Protein AF-A0AAE0RZR3-F1 (afdb_monomer)

Mean predicted aligned error: 17.57 Å

InterPro domains:
  IPR003509 UPF0102 protein YraN-like [PF02021] (249-299)
  IPR005495 Permease LptG/LptF-related [PF03739] (2-244)
  IPR005495 Permease LptG/LptF-related [PTHR33529] (3-245)
  IPR011856 tRNA endonuclease-like domain superfamily [G3DSA:3.40.1350.10] (233-320)

Solvent-accessible surface area (backbone atoms only — not comparable to full-atom values): 19143 Å² total; per-residue (Å²): 110,77,69,54,55,35,52,52,49,38,53,53,42,32,49,55,44,36,51,35,48,75,72,46,48,54,55,51,46,45,73,72,69,49,53,70,70,67,67,44,46,65,43,42,52,51,12,50,55,52,18,56,51,43,39,51,38,59,32,53,49,47,10,54,52,48,46,53,52,49,55,48,48,63,67,74,70,49,73,100,77,63,68,87,61,62,50,61,66,47,72,44,75,42,96,77,50,30,41,34,40,30,46,32,32,37,66,95,75,57,36,34,34,48,33,34,40,34,34,48,56,99,90,41,72,39,35,37,38,40,23,47,36,37,37,72,41,82,89,75,71,29,34,35,38,31,52,29,41,37,36,41,40,63,85,92,46,75,48,79,47,77,44,68,69,46,80,73,46,82,62,91,70,55,77,68,57,59,73,53,57,76,53,50,84,71,39,36,33,59,64,57,42,50,54,52,49,60,57,47,62,75,74,44,93,68,94,53,62,72,62,50,50,54,52,53,47,64,64,50,47,25,52,46,26,38,56,38,33,63,49,26,54,67,61,32,66,56,77,81,78,85,61,85,86,81,87,83,86,88,78,91,80,94,68,86,82,65,71,56,75,70,69,67,54,50,69,76,56,54,52,48,54,54,49,53,53,52,51,52,35,69,78,38,71,92,48,68,85,61,85,87,77,43,66,47,78,37,78,46,81,53,96,94,44,80,48,73,50,77,38,75,58,67,62,75,89,68,92,73,82,80,70,89,70,90,77,132

Organism: NCBI:txid2493646

Structure (mmCIF, N/CA/C/O backbone):
data_AF-A0AAE0RZR3-F1
#
_entry.id   AF-A0AAE0RZR3-F1
#
loop_
_atom_site.group_PDB
_atom_site.id
_atom_site.type_symbol
_atom_site.label_atom_id
_atom_site.label_alt_id
_atom_site.label_comp_id
_atom_site.label_asym_id
_atom_site.label_entity_id
_atom_site.label_seq_id
_atom_site.pdbx_PDB_ins_code
_atom_site.Cartn_x
_atom_site.Cartn_y
_atom_site.Cartn_z
_atom_site.occupancy
_atom_site.B_iso_or_equiv
_atom_site.auth_seq_id
_atom_site.auth_comp_id
_atom_site.auth_asym_id
_atom_site.auth_atom_id
_atom_site.pdbx_PDB_model_num
ATOM 1 N N . MET A 1 1 ? 5.010 4.211 2.693 1.00 59.28 1 MET A N 1
ATOM 2 C CA . MET A 1 1 ? 3.662 4.812 2.860 1.00 59.28 1 MET A CA 1
ATOM 3 C C . MET A 1 1 ? 2.555 3.761 2.872 1.00 59.28 1 MET A C 1
ATOM 5 O O . MET A 1 1 ? 1.805 3.744 3.839 1.00 59.28 1 MET A O 1
ATOM 9 N N . ALA A 1 2 ? 2.487 2.857 1.882 1.00 61.34 2 ALA A N 1
ATOM 10 C CA . ALA A 1 2 ? 1.401 1.873 1.746 1.00 61.34 2 ALA A CA 1
ATOM 11 C C . ALA A 1 2 ? 1.138 0.996 2.993 1.00 61.34 2 ALA A C 1
ATOM 13 O O . ALA A 1 2 ? -0.014 0.688 3.275 1.00 61.34 2 ALA A O 1
ATOM 14 N N . LEU A 1 3 ? 2.172 0.657 3.775 1.00 72.81 3 LEU A N 1
ATOM 15 C CA . LEU A 1 3 ? 2.036 -0.129 5.014 1.00 72.81 3 LEU A CA 1
ATOM 16 C C . LEU A 1 3 ? 1.711 0.713 6.261 1.00 72.81 3 LEU A C 1
ATOM 18 O O . LEU A 1 3 ? 1.076 0.227 7.191 1.00 72.81 3 LEU A O 1
ATOM 22 N N . LEU A 1 4 ? 2.114 1.986 6.287 1.00 85.62 4 LEU A N 1
ATOM 23 C CA . LEU A 1 4 ? 1.988 2.841 7.474 1.00 85.62 4 LEU A CA 1
ATOM 24 C C . LEU A 1 4 ? 0.538 3.269 7.721 1.00 85.62 4 LEU A C 1
ATOM 26 O O . LEU A 1 4 ? 0.108 3.334 8.869 1.00 85.62 4 LEU A O 1
ATOM 30 N N . LEU A 1 5 ? -0.220 3.535 6.651 1.00 87.88 5 LEU A N 1
ATOM 31 C CA . LEU A 1 5 ? -1.611 3.986 6.750 1.00 87.88 5 LEU A CA 1
ATOM 32 C C . LEU A 1 5 ? -2.533 2.928 7.387 1.00 87.88 5 LEU A C 1
ATOM 34 O O . LEU A 1 5 ? -3.173 3.256 8.387 1.00 87.88 5 LEU A O 1
ATOM 38 N N . PRO A 1 6 ? -2.574 1.665 6.910 1.00 90.25 6 PRO A N 1
ATOM 39 C CA . PRO A 1 6 ? -3.369 0.622 7.556 1.00 90.25 6 PRO A CA 1
ATOM 40 C C . PRO A 1 6 ? -2.960 0.377 9.014 1.00 90.25 6 PRO A C 1
ATOM 42 O O . PRO A 1 6 ? -3.826 0.235 9.874 1.00 90.25 6 PRO A O 1
ATOM 45 N N . MET A 1 7 ? -1.656 0.370 9.323 1.00 91.75 7 MET A N 1
ATOM 46 C CA . MET A 1 7 ? -1.178 0.145 10.694 1.00 91.75 7 MET A CA 1
ATOM 47 C C . MET A 1 7 ? -1.544 1.293 11.639 1.00 91.75 7 MET A C 1
ATOM 49 O O . MET A 1 7 ? -2.037 1.051 12.740 1.00 91.75 7 MET A O 1
ATOM 53 N N . GLY A 1 8 ? -1.358 2.544 11.209 1.00 91.75 8 GLY A N 1
ATOM 54 C CA . GLY A 1 8 ? -1.763 3.715 11.986 1.00 91.75 8 GLY A CA 1
ATOM 55 C C . GLY A 1 8 ? -3.274 3.752 12.215 1.00 91.75 8 GLY A C 1
ATOM 56 O O . GLY A 1 8 ? -3.727 4.033 13.324 1.00 91.75 8 GLY A O 1
ATOM 57 N N . MET A 1 9 ? -4.055 3.387 11.196 1.00 91.69 9 MET A N 1
ATOM 58 C CA . MET A 1 9 ? -5.510 3.306 11.292 1.00 91.69 9 MET A CA 1
ATOM 59 C C . MET A 1 9 ? -5.966 2.211 12.267 1.00 91.69 9 MET A C 1
ATOM 61 O O . MET A 1 9 ? -6.877 2.443 13.062 1.00 91.69 9 MET A O 1
ATOM 65 N N . LEU A 1 10 ? -5.304 1.050 12.255 1.00 92.94 10 LEU A N 1
ATOM 66 C CA . LEU A 1 10 ? -5.552 -0.026 13.211 1.00 92.94 10 LEU A CA 1
ATOM 67 C C . LEU A 1 10 ? -5.290 0.446 14.646 1.00 92.94 10 LEU A C 1
ATOM 69 O O . LEU A 1 10 ? -6.167 0.330 15.495 1.00 92.94 10 LEU A O 1
ATOM 73 N N . LEU A 1 11 ? -4.113 1.017 14.914 1.00 93.06 11 LEU A N 1
ATOM 74 C CA . LEU A 1 11 ? -3.735 1.475 16.254 1.00 93.06 11 LEU A CA 1
ATOM 75 C C . LEU A 1 11 ? -4.650 2.593 16.763 1.00 93.06 11 LEU A C 1
ATOM 77 O O . LEU A 1 11 ? -5.145 2.515 17.888 1.00 93.06 11 LEU A O 1
ATOM 81 N N . GLY A 1 12 ? -4.918 3.603 15.933 1.00 93.44 12 GLY A N 1
ATOM 82 C CA . GLY A 1 12 ? -5.816 4.703 16.284 1.00 93.44 12 GLY A CA 1
ATOM 83 C C . GLY A 1 12 ? -7.246 4.224 16.531 1.00 93.44 12 GLY A C 1
ATOM 84 O O . GLY A 1 12 ? -7.877 4.617 17.510 1.00 93.44 12 GLY A O 1
ATOM 85 N N . GLY A 1 13 ? -7.738 3.314 15.690 1.00 92.62 13 GLY A N 1
ATOM 86 C CA . GLY A 1 13 ? -9.052 2.705 15.845 1.00 92.62 13 GLY A CA 1
ATOM 87 C C . GLY A 1 13 ? -9.176 1.871 17.124 1.00 92.62 13 GLY A C 1
ATOM 88 O O . GLY A 1 13 ? -10.132 2.048 17.884 1.00 92.62 13 GLY A O 1
ATOM 89 N N . LEU A 1 14 ? -8.194 1.003 17.394 1.00 91.94 14 LEU A N 1
ATOM 90 C CA . LEU A 1 14 ? -8.135 0.197 18.616 1.00 91.94 14 LEU A CA 1
ATOM 91 C C . LEU A 1 14 ? -8.075 1.079 19.865 1.00 91.94 14 LEU A C 1
ATOM 93 O O . LEU A 1 14 ? -8.764 0.795 20.842 1.00 91.94 14 LEU A O 1
ATOM 97 N N . TYR A 1 15 ? -7.293 2.160 19.833 1.00 92.38 15 TYR A N 1
ATOM 98 C CA . TYR A 1 15 ? -7.202 3.105 20.941 1.00 92.38 15 TYR A CA 1
ATOM 99 C C . TYR A 1 15 ? -8.533 3.817 21.199 1.00 92.38 15 TYR A C 1
ATOM 101 O O . TYR A 1 15 ? -9.005 3.833 22.336 1.00 92.38 15 TYR A O 1
ATOM 109 N N . SER A 1 16 ? -9.174 4.357 20.159 1.00 92.50 16 SER A N 1
ATOM 110 C CA . SER A 1 16 ? -10.452 5.064 20.293 1.00 92.50 16 SER A CA 1
ATOM 111 C C . SER A 1 16 ? -11.557 4.155 20.828 1.00 92.50 16 SER A C 1
ATOM 113 O O . SER A 1 16 ? -12.192 4.484 21.829 1.00 92.50 16 SER A O 1
ATOM 115 N N . VAL A 1 17 ? -11.760 2.980 20.222 1.00 91.50 17 VAL A N 1
ATOM 116 C CA . VAL A 1 17 ? -12.784 2.030 20.692 1.00 91.50 17 VAL A CA 1
ATOM 117 C C . VAL A 1 17 ? -12.411 1.454 22.060 1.00 91.50 17 VAL A C 1
ATOM 119 O O . VAL A 1 17 ? -13.277 1.305 22.920 1.00 91.50 17 VAL A O 1
ATOM 122 N N . GLY A 1 18 ? -11.127 1.190 22.308 1.00 89.62 18 GLY A N 1
ATOM 123 C CA . GLY A 1 18 ? -10.630 0.728 23.603 1.00 89.62 18 GLY A CA 1
ATOM 124 C C . GLY A 1 18 ? -10.880 1.734 24.727 1.00 89.62 18 GLY A C 1
ATOM 125 O O . GLY A 1 18 ? -11.279 1.340 25.823 1.00 89.62 18 GLY A O 1
ATOM 126 N N . LYS A 1 19 ? -10.729 3.036 24.456 1.00 90.75 19 LYS A N 1
ATOM 127 C CA . LYS A 1 19 ? -11.043 4.111 25.406 1.00 90.75 19 LYS A CA 1
ATOM 128 C C . LYS A 1 19 ? -12.540 4.155 25.731 1.00 90.75 19 LYS A C 1
ATOM 130 O O . LYS A 1 19 ? -12.889 4.127 26.911 1.00 90.75 19 LYS A O 1
ATOM 135 N N . LEU A 1 20 ? -13.402 4.108 24.710 1.00 90.50 20 LEU A N 1
ATOM 136 C CA . LEU A 1 20 ? -14.864 4.030 24.876 1.00 90.50 20 LEU A CA 1
ATOM 137 C C . LEU A 1 20 ? -15.285 2.796 25.687 1.00 90.50 20 LEU A C 1
ATOM 139 O O . LEU A 1 20 ? -16.206 2.850 26.502 1.00 90.50 20 LEU A O 1
ATOM 143 N N . ASN A 1 21 ? -14.601 1.669 25.482 1.00 88.38 21 ASN A N 1
ATOM 144 C CA . ASN A 1 21 ? -14.863 0.436 26.214 1.00 88.38 21 ASN A CA 1
ATOM 145 C C . ASN A 1 21 ? -14.424 0.545 27.688 1.00 88.38 21 ASN A C 1
ATOM 147 O O . ASN A 1 21 ? -15.177 0.163 28.579 1.00 88.38 21 ASN A O 1
ATOM 151 N N . LYS A 1 22 ? -13.248 1.133 27.962 1.00 85.81 22 LYS A N 1
ATOM 152 C CA . LYS A 1 22 ? -12.722 1.346 29.325 1.00 85.81 22 LYS A CA 1
ATOM 153 C C . LYS A 1 22 ? -13.590 2.296 30.158 1.00 85.81 22 LYS A C 1
ATOM 155 O O . LYS A 1 22 ? -13.678 2.132 31.369 1.00 85.81 22 LYS A O 1
ATOM 160 N N . GLN A 1 23 ? -14.224 3.276 29.517 1.00 89.56 23 GLN A N 1
ATOM 161 C CA . GLN A 1 23 ? -15.125 4.236 30.165 1.00 89.56 23 GLN A CA 1
ATOM 162 C C . GLN A 1 23 ? -16.579 3.734 30.256 1.00 89.56 23 GLN A C 1
ATOM 164 O O . GLN A 1 23 ? -17.455 4.480 30.677 1.00 89.56 23 GLN A O 1
ATOM 169 N N . ASN A 1 24 ? -16.853 2.475 29.882 1.00 87.75 24 ASN A N 1
ATOM 170 C CA . ASN A 1 24 ? -18.194 1.877 29.799 1.00 87.75 24 ASN A CA 1
ATOM 171 C C . ASN A 1 24 ? -19.177 2.598 28.846 1.00 87.75 24 ASN A C 1
ATOM 173 O O . ASN A 1 24 ? -20.357 2.249 28.801 1.00 87.75 24 ASN A O 1
ATOM 177 N N . GLU A 1 25 ? -18.708 3.533 28.016 1.00 90.25 25 GLU A N 1
ATOM 178 C CA . GLU A 1 25 ? -19.534 4.253 27.038 1.00 90.25 25 GLU A CA 1
ATOM 179 C C . GLU A 1 25 ? -20.062 3.309 25.954 1.00 90.25 25 GLU A C 1
ATOM 181 O O . GLU A 1 25 ? -21.218 3.399 25.545 1.00 90.25 25 GLU A O 1
ATOM 186 N N . LEU A 1 26 ? -19.251 2.328 25.542 1.00 87.69 26 LEU A N 1
ATOM 187 C CA . LEU A 1 26 ? -19.672 1.331 24.557 1.00 87.69 26 LEU A CA 1
ATOM 188 C C . LEU A 1 26 ? -20.837 0.460 25.065 1.00 87.69 26 LEU A C 1
ATOM 190 O O . LEU A 1 26 ? -21.693 0.055 24.278 1.00 87.69 26 LEU A O 1
ATOM 194 N N . ILE A 1 27 ? -20.886 0.176 26.372 1.00 85.62 27 ILE A N 1
ATOM 195 C CA . ILE A 1 27 ? -22.001 -0.553 26.995 1.00 85.62 27 ILE A CA 1
ATOM 196 C C . ILE A 1 27 ? -23.236 0.346 27.060 1.00 85.62 27 ILE A C 1
ATOM 198 O O . ILE A 1 27 ? -24.322 -0.111 26.713 1.00 85.62 27 ILE A O 1
ATOM 202 N N . ALA A 1 28 ? -23.073 1.618 27.436 1.00 89.62 28 ALA A N 1
ATOM 203 C CA . ALA A 1 28 ? -24.169 2.584 27.472 1.00 89.62 28 ALA A CA 1
ATOM 204 C C . ALA A 1 28 ? -24.823 2.773 26.089 1.00 89.62 28 ALA A C 1
ATOM 206 O O . ALA A 1 28 ? -26.047 2.761 25.978 1.00 89.62 28 ALA A O 1
ATOM 207 N N . ILE A 1 29 ? -24.018 2.853 25.022 1.00 90.25 29 ILE A N 1
ATOM 208 C CA . ILE A 1 29 ? -24.490 2.930 23.628 1.00 90.25 29 ILE A CA 1
ATOM 209 C C . ILE A 1 29 ? -25.272 1.669 23.229 1.00 90.25 29 ILE A C 1
ATOM 211 O O . ILE A 1 29 ? -26.296 1.757 22.559 1.00 90.25 29 ILE A O 1
ATOM 215 N N . LYS A 1 30 ? -24.822 0.478 23.639 1.00 87.06 30 LYS A N 1
ATOM 216 C CA . LYS A 1 30 ? -25.569 -0.763 23.370 1.00 87.06 30 LYS A CA 1
ATOM 217 C C . LYS A 1 30 ? -26.872 -0.825 24.172 1.00 87.06 30 LYS A C 1
ATOM 219 O O . LYS A 1 30 ? -27.891 -1.257 23.641 1.00 87.06 30 LYS A O 1
ATOM 224 N N . ALA A 1 31 ? -26.852 -0.370 25.425 1.00 88.75 31 ALA A N 1
ATOM 225 C CA . ALA A 1 31 ? -28.020 -0.339 26.303 1.00 88.75 31 ALA A CA 1
ATOM 226 C C . ALA A 1 31 ? -29.103 0.641 25.820 1.00 88.75 31 ALA A C 1
ATOM 228 O O . ALA A 1 31 ? -30.283 0.396 26.049 1.00 88.75 31 ALA A O 1
ATOM 229 N N . SER A 1 32 ? -28.731 1.701 25.092 1.00 91.31 32 SER A N 1
ATOM 230 C CA . SER A 1 32 ? -29.684 2.621 24.455 1.00 91.31 32 SER A CA 1
ATOM 231 C C . SER A 1 32 ? -30.340 2.065 23.181 1.00 91.31 32 SER A C 1
ATOM 233 O O . SER A 1 32 ? -31.101 2.769 22.521 1.00 91.31 32 SER A O 1
ATOM 235 N N . GLY A 1 33 ? -30.071 0.803 22.826 1.00 90.75 33 GLY A N 1
ATOM 236 C CA . GLY A 1 33 ? -30.670 0.127 21.673 1.00 90.75 33 GLY A CA 1
ATOM 237 C C . GLY A 1 33 ? -29.948 0.380 20.347 1.00 90.75 33 GLY A C 1
ATOM 238 O O . GLY A 1 33 ? -30.442 -0.023 19.293 1.00 90.75 33 GLY A O 1
ATOM 239 N N . ILE A 1 34 ? -28.773 1.022 20.357 1.00 91.12 34 ILE A N 1
ATOM 240 C CA . ILE A 1 34 ? -27.975 1.214 19.141 1.00 91.12 34 ILE A CA 1
ATOM 241 C C . ILE A 1 34 ? -27.257 -0.094 18.801 1.00 91.12 34 ILE A C 1
ATOM 243 O O . ILE A 1 34 ? -26.444 -0.612 19.569 1.00 91.12 34 ILE A O 1
ATOM 247 N N . SER A 1 35 ? -27.539 -0.623 17.610 1.00 88.38 35 SER A N 1
ATOM 248 C CA . SER A 1 35 ? -26.874 -1.824 17.113 1.00 88.38 35 SER A CA 1
ATOM 249 C C . SER A 1 35 ? -25.378 -1.587 16.882 1.00 88.38 35 SER A C 1
ATOM 251 O O . SER A 1 35 ? -24.945 -0.504 16.476 1.00 88.38 35 SER A O 1
ATOM 253 N N . LEU A 1 36 ? -24.572 -2.637 17.074 1.00 84.44 36 LEU A N 1
ATOM 254 C CA . LEU A 1 36 ? -23.129 -2.579 16.820 1.00 84.44 36 LEU A CA 1
ATOM 255 C C . LEU A 1 36 ? -22.824 -2.198 15.360 1.00 84.44 36 LEU A C 1
ATOM 257 O O . LEU A 1 36 ? -21.880 -1.459 15.102 1.00 84.44 36 LEU A O 1
ATOM 261 N N . TYR A 1 37 ? -23.667 -2.625 14.416 1.00 88.44 37 TYR A N 1
ATOM 262 C CA . TYR A 1 37 ? -23.541 -2.284 12.997 1.00 88.44 37 TYR A CA 1
ATOM 263 C C . TYR A 1 37 ? -23.645 -0.777 12.735 1.00 88.44 37 TYR A C 1
ATOM 265 O O . TYR A 1 37 ? -22.870 -0.235 11.950 1.00 88.44 37 TYR A O 1
ATOM 273 N N . ARG A 1 38 ? -24.551 -0.071 13.426 1.00 90.31 38 ARG A N 1
ATOM 274 C CA . ARG A 1 38 ? -24.661 1.391 13.309 1.00 90.31 38 ARG A CA 1
ATOM 275 C C . ARG A 1 38 ? -23.435 2.093 13.898 1.00 90.31 38 ARG A C 1
ATOM 277 O O . ARG A 1 38 ? -22.981 3.084 13.337 1.00 90.31 38 ARG A O 1
ATOM 284 N N . PHE A 1 39 ? -22.866 1.555 14.976 1.00 89.94 39 PHE A N 1
ATOM 285 C CA . PHE A 1 39 ? -21.619 2.060 15.560 1.00 89.94 39 PHE A CA 1
ATOM 286 C C . PHE A 1 39 ? -20.396 1.844 14.647 1.00 89.94 39 PHE A C 1
ATOM 288 O O . PHE A 1 39 ? -19.478 2.657 14.653 1.00 89.94 39 PHE A O 1
ATOM 295 N N . MET A 1 40 ? -20.389 0.793 13.819 1.00 90.62 40 MET A N 1
ATOM 296 C CA . MET A 1 40 ? -19.319 0.538 12.842 1.00 90.62 40 MET A CA 1
ATOM 297 C C . MET A 1 40 ? -19.319 1.511 11.656 1.00 90.62 40 MET A C 1
ATOM 299 O O . MET A 1 40 ? -18.271 1.739 11.055 1.00 90.62 40 MET A O 1
ATOM 303 N N . PHE A 1 41 ? -20.467 2.101 11.322 1.00 92.94 41 PHE A N 1
ATOM 304 C CA . PHE A 1 41 ? -20.617 2.984 10.164 1.00 92.94 41 PHE A CA 1
ATOM 305 C C . PHE A 1 41 ? -19.611 4.156 10.101 1.00 92.94 41 PHE A C 1
ATOM 307 O O . PHE A 1 41 ? -18.968 4.303 9.060 1.00 92.94 41 PHE A O 1
ATOM 314 N N . PRO A 1 42 ? -19.392 4.966 11.161 1.00 92.06 42 PRO A N 1
ATOM 315 C CA . PRO A 1 42 ? -18.396 6.041 11.119 1.00 92.06 42 PRO A CA 1
ATOM 316 C C . PRO A 1 42 ? -16.968 5.531 10.875 1.00 92.06 42 PRO A C 1
ATOM 318 O O . PRO A 1 42 ? -16.207 6.177 10.160 1.00 92.06 42 PRO A O 1
ATOM 321 N N . PHE A 1 43 ? -16.607 4.355 11.400 1.00 92.25 43 PHE A N 1
ATOM 322 C CA . PHE A 1 43 ? -15.294 3.747 11.153 1.00 92.25 43 PHE A CA 1
ATOM 323 C C . PHE A 1 43 ? -15.138 3.306 9.696 1.00 92.25 43 PHE A C 1
ATOM 325 O O . PHE A 1 43 ? -14.084 3.525 9.100 1.00 92.25 43 PHE A O 1
ATOM 332 N N . LEU A 1 44 ? -16.197 2.741 9.110 1.00 93.81 44 LEU A N 1
ATOM 333 C CA . LEU A 1 44 ? -16.224 2.351 7.701 1.00 93.81 44 LEU A CA 1
ATOM 334 C C . LEU A 1 44 ? -16.081 3.577 6.790 1.00 93.81 44 LEU A C 1
ATOM 336 O O . LEU A 1 44 ? -15.299 3.546 5.843 1.00 93.81 44 LEU A O 1
ATOM 340 N N . LEU A 1 45 ? -16.765 4.680 7.111 1.00 94.94 45 LEU A N 1
ATOM 341 C CA . LEU A 1 45 ? -16.662 5.942 6.372 1.00 94.94 45 LEU A CA 1
ATOM 342 C C . LEU A 1 45 ? -15.215 6.464 6.373 1.00 94.94 45 LEU A C 1
ATOM 344 O O . LEU A 1 45 ? -14.665 6.759 5.311 1.00 94.94 45 LEU A O 1
ATOM 348 N N . VAL A 1 46 ? -14.560 6.483 7.539 1.00 94.00 46 VAL A N 1
ATOM 349 C CA . VAL A 1 46 ? -13.131 6.825 7.641 1.00 94.00 46 VAL A CA 1
ATOM 350 C C . VAL A 1 46 ? -12.278 5.864 6.806 1.00 94.00 46 VAL A C 1
ATOM 352 O O . VAL A 1 46 ? -11.398 6.316 6.080 1.00 94.00 46 VAL A O 1
ATOM 355 N N . GLY A 1 47 ? -12.570 4.560 6.823 1.00 94.19 47 GLY A N 1
ATOM 356 C CA . GLY A 1 47 ? -11.871 3.560 6.008 1.00 94.19 47 GLY A CA 1
ATOM 357 C C . GLY A 1 47 ? -11.974 3.801 4.509 1.00 94.19 47 GLY A C 1
ATOM 358 O O . GLY A 1 47 ? -10.969 3.687 3.805 1.00 94.19 47 GLY A O 1
ATOM 359 N N . VAL A 1 48 ? -13.146 4.196 4.013 1.00 95.19 48 VAL A N 1
ATOM 360 C CA . VAL A 1 48 ? -13.346 4.554 2.601 1.00 95.19 48 VAL A CA 1
ATOM 361 C C . VAL A 1 48 ? -12.539 5.800 2.239 1.00 95.19 48 VAL A C 1
ATOM 363 O O . VAL A 1 48 ? -11.801 5.776 1.252 1.00 95.19 48 VAL A O 1
ATOM 366 N N . ILE A 1 49 ? -12.602 6.856 3.059 1.00 94.88 49 ILE A N 1
ATOM 367 C CA . ILE A 1 49 ? -11.831 8.091 2.835 1.00 94.88 49 ILE A CA 1
ATOM 368 C C . ILE A 1 49 ? -10.327 7.790 2.823 1.00 94.88 49 ILE A C 1
ATOM 370 O O . ILE A 1 49 ? -9.616 8.189 1.900 1.00 94.88 49 ILE A O 1
ATOM 374 N N . SER A 1 50 ? -9.836 7.044 3.814 1.00 93.25 50 SER A N 1
ATOM 375 C CA . SER A 1 50 ? -8.428 6.656 3.902 1.00 93.25 50 SER A CA 1
ATOM 376 C C . SER A 1 50 ? -7.991 5.770 2.735 1.00 93.25 50 SER A C 1
ATOM 378 O O . SER A 1 50 ? -6.863 5.907 2.266 1.00 93.25 50 SER A O 1
ATOM 380 N N . THR A 1 51 ? -8.867 4.898 2.231 1.00 94.19 51 THR A N 1
ATOM 381 C CA . THR A 1 51 ? -8.599 4.061 1.049 1.00 94.19 51 THR A CA 1
ATOM 382 C C . THR A 1 51 ? -8.442 4.916 -0.206 1.00 94.19 51 THR A C 1
ATOM 384 O O . THR A 1 51 ? -7.443 4.774 -0.909 1.00 94.19 51 THR A O 1
ATOM 387 N N . MET A 1 52 ? -9.368 5.848 -0.461 1.00 93.56 52 MET A N 1
ATOM 388 C CA . MET A 1 52 ? -9.275 6.769 -1.603 1.00 93.56 52 MET A CA 1
ATOM 389 C C . MET A 1 52 ? -8.007 7.625 -1.536 1.00 93.56 52 MET A C 1
ATOM 391 O O . MET A 1 52 ? -7.292 7.772 -2.528 1.00 93.56 52 MET A O 1
ATOM 395 N N . PHE A 1 53 ? -7.685 8.139 -0.347 1.00 92.12 53 PHE A N 1
ATOM 396 C CA . PHE A 1 53 ? -6.472 8.916 -0.126 1.00 92.12 53 PHE A CA 1
ATOM 397 C C . PHE A 1 53 ? -5.198 8.090 -0.368 1.00 92.12 53 PHE A C 1
ATOM 399 O O . PHE A 1 53 ? -4.291 8.537 -1.071 1.00 92.12 53 PHE A O 1
ATOM 406 N N . ASN A 1 54 ? -5.140 6.858 0.150 1.00 91.56 54 ASN A N 1
ATOM 407 C CA . ASN A 1 54 ? -4.001 5.961 -0.053 1.00 91.56 54 ASN A CA 1
ATOM 408 C C . ASN A 1 54 ? -3.838 5.560 -1.528 1.00 91.56 54 ASN A C 1
ATOM 410 O O . ASN A 1 54 ? -2.717 5.500 -2.035 1.00 91.56 54 ASN A O 1
ATOM 414 N N . PHE A 1 55 ? -4.948 5.328 -2.231 1.00 91.44 55 PHE A N 1
ATOM 415 C CA . PHE A 1 55 ? -4.947 5.024 -3.660 1.00 91.44 55 PHE A CA 1
ATOM 416 C C . PHE A 1 55 ? -4.354 6.180 -4.475 1.00 91.44 55 PHE A C 1
ATOM 418 O O . PHE A 1 55 ? -3.463 5.964 -5.295 1.00 91.44 55 PHE A O 1
ATOM 425 N N . TYR A 1 56 ? -4.766 7.419 -4.189 1.00 90.69 56 TYR A N 1
ATOM 426 C CA . TYR A 1 56 ? -4.207 8.609 -4.832 1.00 90.69 56 TYR A CA 1
ATOM 427 C C . TYR A 1 56 ? -2.701 8.767 -4.566 1.00 90.69 56 TYR A C 1
ATOM 429 O O . TYR A 1 56 ? -1.918 8.995 -5.494 1.00 90.69 56 TYR A O 1
ATOM 437 N N . LEU A 1 57 ? -2.273 8.599 -3.310 1.00 89.62 57 LEU A N 1
ATOM 438 C CA . LEU A 1 57 ? -0.858 8.678 -2.953 1.00 89.62 57 LEU A CA 1
ATOM 439 C C . LEU A 1 57 ? -0.033 7.610 -3.672 1.00 89.62 57 LEU A C 1
ATOM 441 O O . LEU A 1 57 ? 0.992 7.934 -4.265 1.00 89.62 57 LEU A O 1
ATOM 445 N N . THR A 1 58 ? -0.488 6.359 -3.648 1.00 88.06 58 THR A N 1
ATOM 446 C CA . THR A 1 58 ? 0.220 5.221 -4.249 1.00 88.06 58 THR A CA 1
ATOM 447 C C . THR A 1 58 ? 0.274 5.326 -5.774 1.00 88.06 58 THR A C 1
ATOM 449 O O . THR A 1 58 ? 1.295 4.998 -6.371 1.00 88.06 58 THR A O 1
ATOM 452 N N . GLY A 1 59 ? -0.796 5.815 -6.407 1.00 87.44 59 GLY A N 1
ATOM 4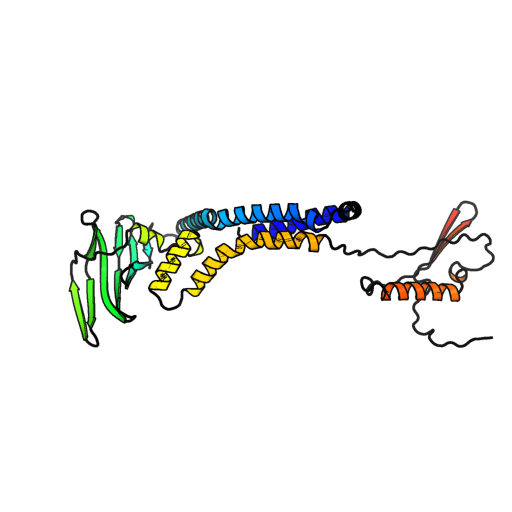53 C CA . GLY A 1 59 ? -0.890 5.917 -7.863 1.00 87.44 59 GLY A CA 1
ATOM 454 C C . GLY A 1 59 ? -0.068 7.052 -8.478 1.00 87.44 59 GLY A C 1
ATOM 455 O O . GLY A 1 59 ? 0.501 6.855 -9.551 1.00 87.44 59 GLY A O 1
ATOM 456 N N . TRP A 1 60 ? 0.008 8.214 -7.815 1.00 86.94 60 TRP A N 1
ATOM 457 C CA . TRP A 1 60 ? 0.625 9.422 -8.390 1.00 86.94 60 TRP A CA 1
ATOM 458 C C . TRP A 1 60 ? 1.754 10.029 -7.559 1.00 86.94 60 TRP A C 1
ATOM 460 O O . TRP A 1 60 ? 2.785 10.395 -8.120 1.00 86.94 60 TRP A O 1
ATOM 470 N N . ARG A 1 61 ? 1.598 10.157 -6.236 1.00 89.25 61 ARG A N 1
ATOM 471 C CA . ARG A 1 61 ? 2.577 10.887 -5.405 1.00 89.25 61 ARG A CA 1
ATOM 472 C C . ARG A 1 61 ? 3.810 10.058 -5.059 1.00 89.25 61 ARG A C 1
ATOM 474 O O . ARG A 1 61 ? 4.923 10.557 -5.170 1.00 89.25 61 ARG A O 1
ATOM 481 N N . VAL A 1 62 ? 3.626 8.799 -4.673 1.00 87.56 62 VAL A N 1
ATOM 482 C CA . VAL A 1 62 ? 4.725 7.889 -4.319 1.00 87.56 62 VAL A CA 1
ATOM 483 C C . VAL A 1 62 ? 5.688 7.672 -5.495 1.00 87.56 62 VAL A C 1
ATOM 485 O O . VAL A 1 62 ? 6.888 7.819 -5.268 1.00 87.56 62 VAL A O 1
ATOM 488 N N . PRO A 1 63 ? 5.223 7.419 -6.737 1.00 85.25 63 PRO A N 1
ATOM 489 C CA . PRO A 1 63 ? 6.112 7.286 -7.892 1.00 85.25 63 PRO A CA 1
ATOM 490 C C . PRO A 1 63 ? 6.959 8.539 -8.143 1.00 85.25 63 PRO A C 1
ATOM 492 O O . PRO A 1 63 ? 8.154 8.437 -8.407 1.00 85.25 63 PRO A O 1
ATOM 495 N N . GLN A 1 64 ? 6.369 9.732 -7.987 1.00 85.12 64 GLN A N 1
ATOM 496 C CA . GLN A 1 64 ? 7.097 10.999 -8.115 1.00 85.12 64 GLN A CA 1
ATOM 497 C C . GLN A 1 64 ? 8.202 11.130 -7.064 1.00 85.12 64 GLN A C 1
ATOM 499 O O . GLN A 1 64 ? 9.329 11.477 -7.407 1.00 85.12 64 GLN A O 1
ATOM 504 N N . SER A 1 65 ? 7.905 10.829 -5.798 1.00 86.50 65 SER A N 1
ATOM 505 C CA . SER A 1 65 ? 8.907 10.874 -4.728 1.00 86.50 65 SER A CA 1
ATOM 506 C C . SER A 1 65 ? 10.015 9.841 -4.928 1.00 86.50 65 SER A C 1
ATOM 508 O O . SER A 1 65 ? 11.182 10.175 -4.756 1.00 86.50 65 SER A O 1
ATOM 510 N N . LYS A 1 66 ? 9.669 8.617 -5.345 1.00 83.06 66 LYS A N 1
ATOM 511 C CA . LYS A 1 66 ? 10.640 7.549 -5.620 1.00 83.06 66 LYS A CA 1
ATOM 512 C C . LYS A 1 66 ? 11.575 7.892 -6.774 1.00 83.06 66 LYS A C 1
ATOM 514 O O . LYS A 1 66 ? 12.765 7.607 -6.708 1.00 83.06 66 LYS A O 1
ATOM 519 N N . HIS A 1 67 ? 11.055 8.560 -7.798 1.00 79.56 67 HIS A N 1
ATOM 520 C CA . HIS A 1 67 ? 11.875 9.040 -8.901 1.00 79.56 67 HIS A CA 1
ATOM 521 C C . HIS A 1 67 ? 12.898 10.095 -8.445 1.00 79.56 67 HIS A C 1
ATOM 523 O O . HIS A 1 67 ? 14.062 10.026 -8.827 1.00 79.56 67 HIS A O 1
ATOM 529 N N . GLN A 1 68 ? 12.492 11.032 -7.582 1.00 80.81 68 GLN A N 1
ATOM 530 C CA . GLN A 1 68 ? 13.400 12.040 -7.019 1.00 80.81 68 GLN A CA 1
ATOM 531 C C . GLN A 1 68 ? 14.453 11.423 -6.088 1.00 80.81 68 GLN A C 1
ATOM 533 O O . GLN A 1 68 ? 15.617 11.802 -6.150 1.00 80.81 68 GLN A O 1
ATOM 538 N N . GLU A 1 69 ? 14.060 10.449 -5.262 1.00 79.44 69 GLU A N 1
ATOM 539 C CA . GLU A 1 69 ? 14.968 9.691 -4.389 1.00 79.44 69 GLU A CA 1
ATOM 540 C C . GLU A 1 69 ? 16.071 9.003 -5.198 1.00 79.44 69 GLU A C 1
ATOM 542 O O . GLU A 1 69 ? 17.243 9.132 -4.864 1.00 79.44 69 GLU A O 1
ATOM 547 N N . LYS A 1 70 ? 15.711 8.361 -6.314 1.00 75.25 70 LYS A N 1
ATOM 548 C CA . LYS A 1 70 ? 16.678 7.710 -7.200 1.00 75.25 70 LYS A CA 1
ATOM 549 C C . LYS A 1 70 ? 17.618 8.701 -7.880 1.00 75.25 70 LYS A C 1
ATOM 551 O O . LYS A 1 70 ? 18.813 8.447 -7.934 1.00 75.25 70 LYS A O 1
ATOM 556 N N . ILE A 1 71 ? 17.104 9.832 -8.375 1.00 75.44 71 ILE A N 1
ATOM 557 C CA . ILE A 1 71 ? 17.954 10.890 -8.949 1.00 75.44 71 ILE A CA 1
ATOM 558 C C . ILE A 1 71 ? 18.952 11.391 -7.901 1.00 75.44 71 ILE A C 1
ATOM 560 O O . ILE A 1 71 ? 20.123 11.591 -8.210 1.00 75.44 71 ILE A O 1
ATOM 564 N N . PHE A 1 72 ? 18.500 11.574 -6.661 1.00 79.38 72 PHE A N 1
ATOM 565 C CA . PHE A 1 72 ? 19.356 11.997 -5.562 1.00 79.38 72 PHE A CA 1
ATOM 566 C C . PHE A 1 72 ? 20.412 10.929 -5.226 1.00 79.38 72 PHE A C 1
ATOM 568 O O . PHE A 1 72 ? 21.596 11.234 -5.154 1.00 79.38 72 PHE A O 1
ATOM 575 N N . GLU A 1 73 ? 20.035 9.661 -5.092 1.00 73.81 73 GLU A N 1
ATOM 576 C CA . GLU A 1 73 ? 20.991 8.569 -4.859 1.00 73.81 73 GLU A CA 1
ATOM 577 C C . GLU A 1 73 ? 22.042 8.480 -5.981 1.00 73.81 73 GLU A C 1
ATOM 579 O O . GLU A 1 73 ? 23.245 8.429 -5.716 1.00 73.81 73 GLU A O 1
ATOM 584 N N . GLU A 1 74 ? 21.605 8.575 -7.241 1.00 69.56 74 GLU A N 1
ATOM 585 C CA . GLU A 1 74 ? 22.491 8.604 -8.408 1.00 69.56 74 GLU A CA 1
ATOM 586 C C . GLU A 1 74 ? 23.473 9.794 -8.369 1.00 69.56 74 GLU A C 1
ATOM 588 O O . GLU A 1 74 ? 24.609 9.661 -8.820 1.00 69.56 74 GLU A O 1
ATOM 593 N N . GLN A 1 75 ? 23.077 10.942 -7.810 1.00 71.25 75 GLN A N 1
ATOM 594 C CA . GLN A 1 75 ? 23.930 12.132 -7.696 1.00 71.25 75 GLN A CA 1
ATOM 595 C C . GLN A 1 75 ? 24.945 12.059 -6.547 1.00 71.25 75 GLN A C 1
ATOM 597 O O . GLN A 1 75 ? 26.053 12.575 -6.687 1.00 71.25 75 GLN A O 1
ATOM 602 N N . PHE A 1 76 ? 24.582 11.460 -5.410 1.00 71.00 76 PHE A N 1
ATOM 603 C CA . PHE A 1 76 ? 25.363 11.570 -4.170 1.00 71.00 76 PHE A CA 1
ATOM 604 C C . PHE A 1 76 ? 26.175 10.315 -3.816 1.00 71.00 76 PHE A C 1
ATOM 606 O O . PHE A 1 76 ? 27.154 10.420 -3.078 1.00 71.00 76 PHE A O 1
ATOM 613 N N . THR A 1 77 ? 25.829 9.137 -4.344 1.00 67.69 77 THR A N 1
ATOM 614 C CA . THR A 1 77 ? 26.541 7.877 -4.048 1.00 67.69 77 THR A CA 1
ATOM 615 C C . THR A 1 77 ? 27.603 7.528 -5.109 1.00 67.69 77 THR A C 1
ATOM 617 O O . THR A 1 77 ? 28.505 6.730 -4.854 1.00 67.69 77 THR A O 1
ATOM 620 N N . GLY A 1 78 ? 27.562 8.163 -6.288 1.00 57.12 78 GLY A N 1
ATOM 621 C CA . GLY A 1 78 ? 28.519 7.979 -7.389 1.00 57.12 78 GLY A CA 1
ATOM 622 C C . GLY A 1 78 ? 29.814 8.791 -7.241 1.00 57.12 78 GLY A C 1
ATOM 623 O O . GLY A 1 78 ? 30.037 9.750 -7.975 1.00 57.12 78 GLY A O 1
ATOM 624 N N . GLY A 1 79 ? 30.691 8.433 -6.300 1.00 43.44 79 GLY A N 1
ATOM 625 C CA . GLY A 1 79 ? 31.987 9.104 -6.110 1.00 43.44 79 GLY A CA 1
ATOM 626 C C . GLY A 1 79 ? 32.929 9.042 -7.332 1.00 43.44 79 GLY A C 1
ATOM 627 O O . GLY A 1 79 ? 33.074 7.998 -7.959 1.00 43.44 79 GLY A O 1
ATOM 628 N N . ALA A 1 80 ? 33.585 10.173 -7.636 1.00 41.78 80 ALA A N 1
ATOM 629 C CA . ALA A 1 80 ? 34.833 10.384 -8.407 1.00 41.78 80 ALA A CA 1
ATOM 630 C C . ALA A 1 80 ? 35.056 9.709 -9.788 1.00 41.78 80 ALA A C 1
ATOM 632 O O . ALA A 1 80 ? 36.116 9.898 -10.380 1.00 41.78 80 ALA A O 1
ATOM 633 N N . GLY A 1 81 ? 34.087 8.983 -10.347 1.00 46.25 81 GLY A N 1
ATOM 634 C CA . GLY A 1 81 ? 34.157 8.401 -11.699 1.00 46.25 81 GLY A CA 1
ATOM 635 C C . GLY A 1 81 ? 32.829 8.430 -12.459 1.00 46.25 81 GLY A C 1
ATOM 636 O O . GLY A 1 81 ? 32.694 7.796 -13.504 1.00 46.25 81 GLY A O 1
ATOM 637 N N . TYR A 1 82 ? 31.835 9.139 -11.925 1.00 44.53 82 TYR A N 1
ATOM 638 C CA . TYR A 1 82 ? 30.481 9.178 -12.455 1.00 44.53 82 TYR A CA 1
ATOM 639 C C . TYR A 1 82 ? 30.338 10.352 -13.427 1.00 44.53 82 TYR A C 1
ATOM 641 O O . TYR A 1 82 ? 30.368 11.515 -13.030 1.00 44.53 82 TYR A O 1
ATOM 649 N N . THR A 1 83 ? 30.225 10.049 -14.721 1.00 45.53 83 THR A N 1
ATOM 650 C CA . THR A 1 83 ? 29.838 11.053 -15.715 1.00 45.53 83 THR A CA 1
ATOM 651 C C . THR A 1 83 ? 28.356 11.368 -15.529 1.00 45.53 83 THR A C 1
ATOM 653 O O . THR A 1 83 ? 27.548 10.438 -15.407 1.00 45.53 83 THR A O 1
ATOM 656 N N . PRO A 1 84 ? 27.978 12.656 -15.491 1.00 44.50 84 PRO A N 1
ATOM 657 C CA . PRO A 1 84 ? 26.586 13.041 -15.377 1.00 44.50 84 PRO A CA 1
ATOM 658 C C . PRO A 1 84 ? 25.840 12.411 -16.555 1.00 44.50 84 PRO A C 1
ATOM 660 O O . PRO A 1 84 ? 26.225 12.558 -17.711 1.00 44.50 84 PRO A O 1
ATOM 663 N N . MET A 1 85 ? 24.771 11.674 -16.265 1.00 49.91 85 MET A N 1
ATOM 664 C CA . MET A 1 85 ? 23.798 11.283 -17.285 1.00 49.91 85 MET A CA 1
ATOM 665 C C . MET A 1 85 ? 24.249 10.252 -18.332 1.00 49.91 85 MET A C 1
ATOM 667 O O . MET A 1 85 ? 23.690 10.204 -19.424 1.00 49.91 85 MET A O 1
ATOM 671 N N . SER A 1 86 ? 25.190 9.366 -17.998 1.00 47.94 86 SER A N 1
ATOM 672 C CA . SER A 1 86 ? 25.478 8.189 -18.826 1.00 47.94 86 SER A CA 1
ATOM 673 C C . SER A 1 86 ? 24.558 7.025 -18.441 1.00 47.94 86 SER A C 1
ATOM 675 O O . SER A 1 86 ? 24.854 6.220 -17.554 1.00 47.94 86 SER A O 1
ATOM 677 N N . ARG A 1 87 ? 23.367 6.956 -19.049 1.00 55.94 87 ARG A N 1
ATOM 678 C CA . ARG A 1 87 ? 22.396 5.892 -18.739 1.00 55.94 87 ARG A CA 1
ATOM 679 C C . ARG A 1 87 ? 22.835 4.609 -19.432 1.00 55.94 87 ARG A C 1
ATOM 681 O O . ARG A 1 87 ? 22.769 4.528 -20.655 1.00 55.94 87 ARG A O 1
ATOM 688 N N . SER A 1 88 ? 23.275 3.616 -18.660 1.00 54.19 88 SER A N 1
ATOM 689 C CA . SER A 1 88 ? 23.724 2.340 -19.215 1.00 54.19 88 SER A CA 1
ATOM 690 C C . SER A 1 88 ? 22.629 1.267 -19.266 1.00 54.19 88 SER A C 1
ATOM 692 O O . SER A 1 88 ? 21.750 1.233 -18.404 1.00 54.19 88 SER A O 1
ATOM 694 N N . ASN A 1 89 ? 22.707 0.399 -20.280 1.00 54.34 89 ASN A N 1
ATOM 695 C CA . ASN A 1 89 ? 21.883 -0.794 -20.511 1.00 54.34 89 ASN A CA 1
ATOM 696 C C . ASN A 1 89 ? 20.366 -0.550 -20.431 1.00 54.34 89 ASN A C 1
ATOM 698 O O . ASN A 1 89 ? 19.731 -0.897 -19.433 1.00 54.34 89 ASN A O 1
ATOM 702 N N . PHE A 1 90 ? 19.761 -0.006 -21.486 1.00 63.66 90 PHE A N 1
ATOM 703 C CA . PHE A 1 90 ? 18.304 0.073 -21.591 1.00 63.66 90 PHE A CA 1
ATOM 704 C C . PHE A 1 90 ? 17.762 -0.769 -22.743 1.00 63.66 90 PHE A C 1
ATOM 706 O O . PHE A 1 90 ? 18.378 -0.904 -23.799 1.00 63.66 90 PHE A O 1
ATOM 713 N N . ASN A 1 91 ? 16.586 -1.338 -22.489 1.00 59.34 91 ASN A N 1
ATOM 714 C CA . ASN A 1 91 ? 15.857 -2.199 -23.403 1.00 59.34 91 ASN A CA 1
ATOM 715 C C . ASN A 1 91 ? 14.576 -1.490 -23.808 1.00 59.34 91 ASN A C 1
ATOM 717 O O . ASN A 1 91 ? 13.718 -1.212 -22.970 1.00 59.34 91 ASN A O 1
ATOM 721 N N . LEU A 1 92 ? 14.461 -1.211 -25.093 1.00 62.62 92 LEU A N 1
ATOM 722 C CA . LEU A 1 92 ? 13.284 -0.641 -25.702 1.00 62.62 92 LEU A CA 1
ATOM 723 C C . LEU A 1 92 ? 12.632 -1.626 -26.637 1.00 62.62 92 LEU A C 1
ATOM 725 O O . LEU A 1 92 ? 13.255 -2.495 -27.239 1.00 62.62 92 LEU A O 1
ATOM 729 N N . TYR A 1 93 ? 11.335 -1.449 -26.732 1.00 60.81 93 TYR A N 1
ATOM 730 C CA . TYR A 1 93 ? 10.440 -2.381 -27.355 1.00 60.81 93 TYR A CA 1
ATOM 731 C C . TYR A 1 93 ? 9.574 -1.579 -28.315 1.00 60.81 93 TYR A C 1
ATOM 733 O O . TYR A 1 93 ? 8.832 -0.699 -27.881 1.00 60.81 93 TYR A O 1
ATOM 741 N N . ASP A 1 94 ? 9.709 -1.837 -29.613 1.00 59.78 94 ASP A N 1
ATOM 742 C CA . ASP A 1 94 ? 8.861 -1.211 -30.624 1.00 59.78 94 ASP A CA 1
ATOM 743 C C . ASP A 1 94 ? 7.609 -2.069 -30.868 1.00 59.78 94 ASP A C 1
ATOM 745 O O . ASP A 1 94 ? 7.629 -3.299 -30.797 1.00 59.78 94 ASP A O 1
ATOM 749 N N . SER A 1 95 ? 6.527 -1.389 -31.233 1.00 55.97 95 SER A N 1
ATOM 750 C CA . SER A 1 95 ? 5.229 -1.911 -31.669 1.00 55.97 95 SER A CA 1
ATOM 751 C C . SER A 1 95 ? 5.288 -2.933 -32.818 1.00 55.97 95 SER A C 1
ATOM 753 O O . SER A 1 95 ? 4.324 -3.661 -33.041 1.00 55.97 95 SER A O 1
ATOM 755 N N . THR A 1 96 ? 6.414 -3.012 -33.532 1.00 57.25 96 THR A N 1
ATOM 756 C CA . THR A 1 96 ? 6.628 -3.845 -34.728 1.00 57.25 96 THR A CA 1
ATOM 757 C C . THR A 1 96 ? 7.506 -5.075 -34.467 1.00 57.25 96 THR A C 1
ATOM 759 O O . THR A 1 96 ? 8.243 -5.511 -35.347 1.00 57.25 96 THR A O 1
ATOM 762 N N . ASN A 1 97 ? 7.438 -5.650 -33.260 1.00 66.00 97 ASN A N 1
ATOM 763 C CA . ASN A 1 97 ? 8.201 -6.847 -32.878 1.00 66.00 97 ASN A CA 1
ATOM 764 C C . ASN A 1 97 ? 9.729 -6.648 -32.963 1.00 66.00 97 ASN A C 1
ATOM 766 O O . ASN A 1 97 ? 10.480 -7.562 -33.314 1.00 66.00 97 ASN A O 1
ATOM 770 N N . ARG A 1 98 ? 10.188 -5.424 -32.666 1.00 71.38 98 ARG A N 1
ATOM 771 C CA . ARG A 1 98 ? 11.609 -5.064 -32.632 1.00 71.38 98 ARG A CA 1
ATOM 772 C C . ARG A 1 98 ? 12.059 -4.790 -31.204 1.00 71.38 98 ARG A C 1
ATOM 774 O O . ARG A 1 98 ? 11.413 -4.048 -30.467 1.00 71.38 98 ARG A O 1
ATOM 781 N N . PHE A 1 99 ? 13.191 -5.362 -30.841 1.00 72.88 99 PHE A N 1
ATOM 782 C CA . PHE A 1 99 ? 13.876 -5.193 -29.574 1.00 72.88 99 PHE A CA 1
ATOM 783 C C . PHE A 1 99 ? 15.116 -4.333 -29.782 1.00 72.88 99 PHE A C 1
ATOM 785 O O . PHE A 1 99 ? 15.976 -4.668 -30.587 1.00 72.88 99 PHE A O 1
ATOM 792 N N . LEU A 1 100 ? 15.220 -3.228 -29.061 1.00 77.50 100 LEU A N 1
ATOM 793 C CA . LEU A 1 100 ? 16.368 -2.337 -29.075 1.00 77.50 100 LEU A CA 1
ATOM 794 C C . LEU A 1 100 ? 17.078 -2.438 -27.726 1.00 77.50 100 LEU A C 1
ATOM 796 O O . LEU A 1 100 ? 16.565 -1.984 -26.711 1.00 77.50 100 LEU A O 1
ATOM 800 N N . PHE A 1 101 ? 18.282 -2.981 -27.726 1.00 74.00 101 PHE A N 1
ATOM 801 C CA . PHE A 1 101 ? 19.208 -2.899 -26.609 1.00 74.00 101 PHE A CA 1
ATOM 802 C C . PHE A 1 101 ? 20.156 -1.727 -26.839 1.00 74.00 101 PHE A C 1
ATOM 804 O O . PHE A 1 101 ? 20.712 -1.593 -27.925 1.00 74.00 101 PHE A O 1
ATOM 811 N N . VAL A 1 102 ? 20.400 -0.906 -25.827 1.00 75.94 102 VAL A N 1
ATOM 812 C CA . VAL A 1 102 ? 21.409 0.152 -25.897 1.00 75.94 102 VAL A CA 1
ATOM 813 C C . VAL A 1 102 ? 22.250 0.141 -24.639 1.00 75.94 102 VAL A C 1
ATOM 815 O O . VAL A 1 102 ? 21.733 0.198 -23.523 1.00 75.94 102 VAL A O 1
ATOM 818 N N . LYS A 1 103 ? 23.568 0.094 -24.815 1.00 71.38 103 LYS A N 1
ATOM 819 C CA . LYS A 1 103 ? 24.499 0.015 -23.692 1.00 71.38 103 LYS A CA 1
ATOM 820 C C . LYS A 1 103 ? 24.695 1.345 -22.986 1.00 71.38 103 LYS A C 1
ATOM 822 O O . LYS A 1 103 ? 24.950 1.320 -21.790 1.00 71.38 103 LYS A O 1
ATOM 827 N N . LEU A 1 104 ? 24.655 2.469 -23.696 1.00 72.25 104 LEU A N 1
ATOM 828 C CA . LEU A 1 104 ? 24.976 3.777 -23.132 1.00 72.25 104 LEU A CA 1
ATOM 829 C C . LEU A 1 104 ? 24.191 4.877 -23.846 1.00 72.25 104 LEU A C 1
ATOM 831 O O . LEU A 1 104 ? 24.135 4.902 -25.071 1.00 72.25 104 LEU A O 1
ATOM 835 N N . TYR A 1 105 ? 23.607 5.796 -23.089 1.00 74.62 105 TYR A N 1
ATOM 836 C CA . TYR A 1 105 ? 23.033 7.031 -23.610 1.00 74.62 105 TYR A CA 1
ATOM 837 C C . TYR A 1 105 ? 23.708 8.226 -22.957 1.00 74.62 105 TYR A C 1
ATOM 839 O O . TYR A 1 105 ? 23.765 8.291 -21.730 1.00 74.62 105 TYR A O 1
ATOM 847 N N . SER A 1 106 ? 24.185 9.153 -23.786 1.00 69.94 106 SER A N 1
ATOM 848 C CA . SER A 1 106 ? 24.711 10.452 -23.374 1.00 69.94 106 SER A CA 1
ATOM 849 C C . SER A 1 106 ? 23.663 11.526 -23.653 1.00 69.94 106 SER A C 1
ATOM 851 O O . SER A 1 106 ? 23.330 11.793 -24.810 1.00 69.94 106 SER A O 1
ATOM 853 N N . GLU A 1 107 ? 23.152 12.154 -22.593 1.00 66.25 107 GLU A N 1
ATOM 854 C CA . GLU A 1 107 ? 22.138 13.210 -22.708 1.00 66.25 107 GLU A CA 1
ATOM 855 C C . GLU A 1 107 ? 22.706 14.502 -23.318 1.00 66.25 107 GLU A C 1
ATOM 857 O O . GLU A 1 107 ? 22.054 15.112 -24.162 1.00 66.25 107 GLU A O 1
ATOM 862 N N . GLU A 1 108 ? 23.958 14.854 -22.999 1.00 67.50 108 GLU A N 1
ATOM 863 C CA . GLU A 1 108 ? 24.641 16.056 -23.514 1.00 67.50 108 GLU A CA 1
ATOM 864 C C . GLU A 1 108 ? 24.744 16.083 -25.044 1.00 67.50 108 GLU A C 1
ATOM 866 O O . GLU A 1 108 ? 24.605 17.129 -25.675 1.00 67.50 108 GLU A O 1
ATOM 871 N N . THR A 1 109 ? 24.978 14.921 -25.655 1.00 70.38 109 THR A N 1
ATOM 872 C CA . THR A 1 109 ? 25.155 14.796 -27.108 1.00 70.38 109 THR A CA 1
ATOM 873 C C . THR A 1 109 ? 23.938 14.190 -27.806 1.00 70.38 109 THR A C 1
ATOM 875 O O . THR A 1 109 ? 23.905 14.136 -29.038 1.00 70.38 109 THR A O 1
ATOM 878 N N . SER A 1 110 ? 22.935 13.743 -27.037 1.00 73.25 110 SER A N 1
ATOM 879 C CA . SER A 1 110 ? 21.786 12.965 -27.522 1.00 73.25 110 SER A CA 1
ATOM 880 C C . SER A 1 110 ? 22.216 11.780 -28.399 1.00 73.25 110 SER A C 1
ATOM 882 O O . SER A 1 110 ? 21.599 11.483 -29.427 1.00 73.25 110 SER A O 1
ATOM 884 N N . THR A 1 111 ? 23.319 11.126 -28.018 1.00 79.75 111 THR A N 1
ATOM 885 C CA . THR A 1 111 ? 23.870 9.973 -28.735 1.00 79.75 111 THR A CA 1
ATOM 886 C C . THR A 1 111 ? 23.711 8.698 -27.926 1.00 79.75 111 THR A C 1
ATOM 888 O O . THR A 1 111 ? 23.815 8.673 -26.698 1.00 79.75 111 THR A O 1
ATOM 891 N N . PHE A 1 112 ? 23.438 7.623 -28.652 1.00 80.44 112 PHE A N 1
ATOM 892 C CA . PHE A 1 112 ? 23.284 6.280 -28.132 1.00 80.44 112 PHE A CA 1
ATOM 893 C C . PHE A 1 112 ? 24.476 5.448 -28.581 1.00 80.44 112 PHE A C 1
ATOM 895 O O . PHE A 1 112 ? 24.719 5.345 -29.781 1.00 80.44 112 PHE A O 1
ATOM 902 N N . SER A 1 113 ? 25.203 4.849 -27.646 1.00 82.25 113 SER A N 1
ATOM 903 C CA . SER A 1 113 ? 26.379 4.032 -27.946 1.00 82.25 113 SER A CA 1
ATOM 904 C C . SER A 1 113 ? 26.106 2.550 -27.699 1.00 82.25 113 SER A C 1
ATOM 906 O O . SER A 1 113 ? 25.443 2.171 -26.728 1.00 82.25 113 SER A O 1
ATOM 908 N N . ASN A 1 114 ? 26.663 1.713 -28.574 1.00 83.44 114 ASN A N 1
ATOM 909 C CA . ASN A 1 114 ? 26.521 0.258 -28.612 1.00 83.44 114 ASN A CA 1
ATOM 910 C C . ASN A 1 114 ? 25.048 -0.165 -28.578 1.00 83.44 114 ASN A C 1
ATOM 912 O O . ASN A 1 114 ? 24.524 -0.640 -27.564 1.00 83.44 114 ASN A O 1
ATOM 916 N N . VAL A 1 115 ? 24.398 0.023 -29.717 1.00 82.94 115 VAL A N 1
ATOM 917 C CA . VAL A 1 115 ? 23.000 -0.309 -29.948 1.00 82.94 115 VAL A CA 1
ATOM 918 C C . VAL A 1 115 ? 22.886 -1.662 -30.642 1.00 82.94 115 VAL A C 1
ATO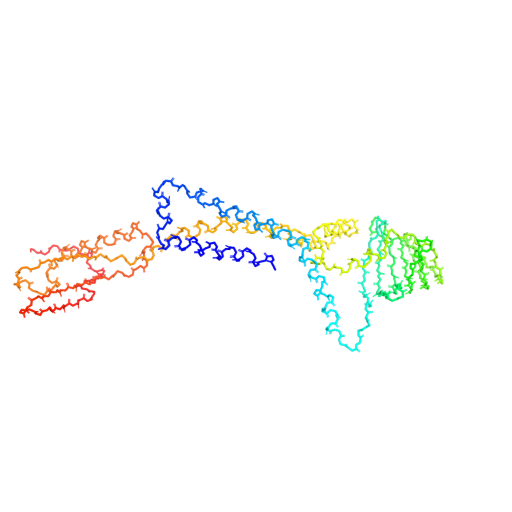M 920 O O . VAL A 1 115 ? 23.615 -1.933 -31.588 1.00 82.94 115 VAL A O 1
ATOM 923 N N . ALA A 1 116 ? 21.939 -2.493 -30.223 1.00 83.81 116 ALA A N 1
ATOM 924 C CA . ALA A 1 116 ? 21.543 -3.703 -30.926 1.00 83.81 116 ALA A CA 1
ATOM 925 C C . ALA A 1 116 ? 20.027 -3.701 -31.161 1.00 83.81 116 ALA A C 1
ATOM 927 O O . ALA A 1 116 ? 19.251 -3.759 -30.214 1.00 83.81 116 ALA A O 1
ATOM 928 N N . ILE A 1 117 ? 19.601 -3.655 -32.420 1.00 83.81 117 ILE A N 1
ATOM 929 C CA . ILE A 1 117 ? 18.205 -3.821 -32.842 1.00 83.81 117 ILE A CA 1
ATOM 930 C C . ILE A 1 117 ? 18.013 -5.280 -33.249 1.00 83.81 117 ILE A C 1
ATOM 932 O O . ILE A 1 117 ? 18.791 -5.789 -34.046 1.00 83.81 117 ILE A O 1
ATOM 936 N N . GLN A 1 118 ? 16.989 -5.959 -32.754 1.00 82.81 118 GLN A N 1
ATOM 937 C CA . GLN A 1 118 ? 16.611 -7.315 -33.145 1.00 82.81 118 GLN A CA 1
ATOM 938 C C . GLN A 1 118 ? 15.158 -7.295 -33.601 1.00 82.81 118 GLN A C 1
ATOM 940 O O . GLN A 1 118 ? 14.305 -6.785 -32.889 1.00 82.81 118 GLN A O 1
ATOM 945 N N . GLU A 1 119 ? 14.864 -7.822 -34.779 1.00 81.19 119 GLU A N 1
ATOM 946 C CA . GLU A 1 119 ? 13.506 -7.994 -35.284 1.00 81.19 119 GLU A CA 1
ATOM 947 C C . GLU A 1 119 ? 13.129 -9.468 -35.151 1.00 81.19 119 GLU A C 1
ATOM 949 O O . GLU A 1 119 ? 13.914 -10.356 -35.504 1.00 81.19 119 GLU A O 1
ATOM 954 N N . PHE A 1 120 ? 11.937 -9.715 -34.619 1.00 77.00 120 PHE A N 1
ATOM 955 C CA . PHE A 1 120 ? 11.408 -11.053 -34.418 1.00 77.00 120 PHE A CA 1
ATOM 956 C C . PHE A 1 120 ? 10.246 -11.314 -35.378 1.00 77.00 120 PHE A C 1
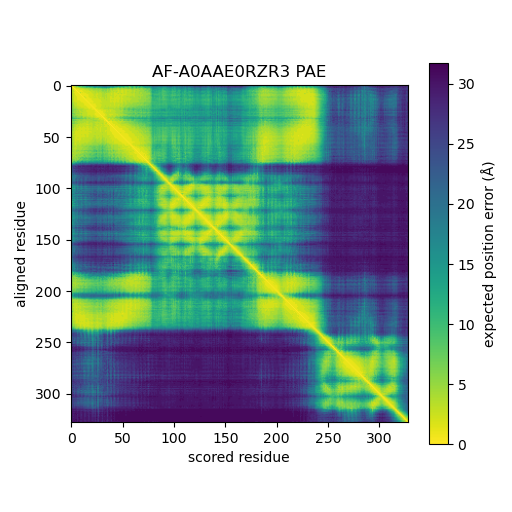ATOM 958 O O . PHE A 1 120 ? 9.437 -10.431 -35.661 1.00 77.00 120 PHE A O 1
ATOM 965 N N . GLU A 1 121 ? 10.101 -12.555 -35.824 1.00 77.25 121 GLU A N 1
ATOM 966 C CA . GLU A 1 121 ? 8.923 -13.045 -36.539 1.00 77.25 121 GLU A CA 1
ATOM 967 C C . GLU A 1 121 ? 8.569 -14.419 -35.966 1.00 77.25 121 GLU A C 1
ATOM 969 O O . GLU A 1 121 ? 9.414 -15.311 -35.894 1.00 77.25 121 GLU A O 1
ATOM 974 N N . THR A 1 122 ? 7.338 -14.597 -35.473 1.00 69.62 122 THR A N 1
ATOM 975 C CA . THR A 1 122 ? 6.874 -15.866 -34.861 1.00 69.62 122 THR A CA 1
ATOM 976 C C . THR A 1 122 ? 7.780 -16.422 -33.742 1.00 69.62 122 THR A C 1
ATOM 978 O O . THR A 1 122 ? 7.872 -17.629 -33.543 1.00 69.62 122 THR A O 1
ATOM 981 N N . GLY A 1 123 ? 8.459 -15.541 -32.996 1.00 67.75 123 GLY A N 1
ATOM 982 C CA . GLY A 1 123 ? 9.345 -15.912 -31.882 1.00 67.75 123 GLY A CA 1
ATOM 983 C C . GLY A 1 123 ? 10.791 -16.250 -32.272 1.00 67.75 123 GLY A C 1
ATOM 984 O O . GLY A 1 123 ? 11.596 -16.523 -31.386 1.00 67.75 123 GLY A O 1
ATOM 985 N N . GLN A 1 124 ? 11.152 -16.188 -33.559 1.00 74.69 124 GLN A N 1
ATOM 986 C CA . GLN A 1 124 ? 12.533 -16.335 -34.033 1.00 74.69 124 GLN A CA 1
ATOM 987 C C . GLN A 1 124 ? 13.107 -14.987 -34.485 1.00 74.69 124 GLN A C 1
ATOM 989 O O . GLN A 1 124 ? 12.374 -14.133 -34.982 1.00 74.69 124 GLN A O 1
ATOM 994 N N . ILE A 1 125 ? 14.417 -14.785 -34.309 1.00 76.50 125 ILE A N 1
ATOM 995 C CA . ILE A 1 125 ? 15.111 -13.570 -34.760 1.00 76.50 125 ILE A CA 1
ATOM 996 C C . ILE A 1 125 ? 15.303 -13.658 -36.275 1.00 76.50 125 ILE A C 1
ATOM 998 O O . ILE A 1 125 ? 16.041 -14.516 -36.750 1.00 76.50 125 ILE A O 1
ATOM 1002 N N . THR A 1 126 ? 14.682 -12.755 -37.030 1.00 83.56 126 THR A N 1
ATOM 1003 C CA . THR A 1 126 ? 14.842 -12.675 -38.493 1.00 83.56 126 THR A CA 1
ATOM 1004 C C . THR A 1 126 ? 15.933 -11.695 -38.896 1.00 83.56 126 THR A C 1
ATOM 1006 O O . THR A 1 126 ? 16.594 -11.862 -39.924 1.00 83.56 126 THR A O 1
ATOM 1009 N N . ARG A 1 127 ? 16.172 -10.669 -38.075 1.00 82.69 127 ARG A N 1
ATOM 1010 C CA . ARG A 1 127 ? 17.157 -9.625 -38.361 1.00 82.69 127 ARG A CA 1
ATOM 1011 C C . ARG A 1 127 ? 17.763 -9.076 -37.082 1.00 82.69 127 ARG A C 1
ATOM 1013 O O . ARG A 1 127 ? 17.062 -8.856 -36.103 1.00 82.69 127 ARG A O 1
ATOM 1020 N N . ARG A 1 128 ? 19.063 -8.800 -37.093 1.00 86.56 128 ARG A N 1
ATOM 1021 C CA . ARG A 1 128 ? 19.773 -8.122 -36.008 1.00 86.56 128 ARG A CA 1
ATOM 1022 C C . ARG A 1 128 ? 20.719 -7.067 -36.563 1.00 86.56 128 ARG A C 1
ATOM 1024 O O . ARG A 1 128 ? 21.486 -7.350 -37.469 1.00 86.56 128 ARG A O 1
ATOM 1031 N N . ILE A 1 129 ? 20.688 -5.862 -36.018 1.00 87.00 129 ILE A N 1
ATOM 1032 C CA . ILE A 1 129 ? 21.559 -4.746 -36.383 1.00 87.00 129 ILE A CA 1
ATOM 1033 C C . ILE A 1 129 ? 22.324 -4.349 -35.130 1.00 87.00 129 ILE A C 1
ATOM 1035 O O . ILE A 1 129 ? 21.719 -3.849 -34.191 1.00 87.00 129 ILE A O 1
ATOM 1039 N N . ASP A 1 130 ? 23.633 -4.555 -35.111 1.00 87.81 130 ASP A N 1
ATOM 1040 C CA . ASP A 1 130 ? 24.510 -4.059 -34.052 1.00 87.81 130 ASP A CA 1
ATOM 1041 C C . ASP A 1 130 ? 25.230 -2.807 -34.576 1.00 87.81 130 ASP A C 1
ATOM 1043 O O . ASP A 1 130 ? 25.827 -2.863 -35.645 1.00 87.81 130 ASP A O 1
ATOM 1047 N N . ALA A 1 131 ? 25.165 -1.680 -33.872 1.00 88.12 131 ALA A N 1
ATOM 1048 C CA . ALA A 1 131 ? 25.760 -0.407 -34.273 1.00 88.12 131 ALA A CA 1
ATOM 1049 C C . ALA A 1 131 ? 26.525 0.239 -33.116 1.00 88.12 131 ALA A C 1
ATOM 1051 O O . ALA A 1 131 ? 26.117 0.152 -31.956 1.00 88.12 131 ALA A O 1
ATOM 1052 N N . GLU A 1 132 ? 27.627 0.911 -33.433 1.00 86.50 132 GLU A N 1
ATOM 1053 C CA . GLU A 1 132 ? 28.457 1.586 -32.438 1.00 86.50 132 GLU A CA 1
ATOM 1054 C C . GLU A 1 132 ? 27.813 2.879 -31.940 1.00 86.50 132 GLU A C 1
ATOM 1056 O O . GLU A 1 132 ? 27.789 3.116 -30.736 1.00 86.50 132 GLU A O 1
ATOM 1061 N N . VAL A 1 133 ? 27.251 3.689 -32.843 1.00 85.19 133 VAL A N 1
ATOM 1062 C CA . VAL A 1 133 ? 26.598 4.957 -32.493 1.00 85.19 133 VAL A CA 1
ATOM 1063 C C . VAL A 1 133 ? 25.260 5.077 -33.209 1.00 85.19 133 VAL A C 1
ATOM 1065 O O . VAL A 1 133 ? 25.140 4.788 -34.396 1.00 85.19 133 VAL A O 1
ATOM 1068 N N . MET A 1 134 ? 24.249 5.553 -32.498 1.00 84.56 134 MET A N 1
ATOM 1069 C CA . MET A 1 134 ? 22.933 5.880 -33.026 1.00 84.56 134 MET A CA 1
ATOM 1070 C C . MET A 1 134 ? 22.555 7.294 -32.592 1.00 84.56 134 MET A C 1
ATOM 1072 O O . MET A 1 134 ? 22.710 7.674 -31.431 1.00 84.56 134 MET A O 1
ATOM 1076 N N . LYS A 1 135 ? 22.077 8.092 -33.545 1.00 85.44 135 LYS A N 1
ATOM 1077 C CA . LYS A 1 135 ? 21.677 9.484 -33.333 1.00 85.44 135 LYS A CA 1
ATOM 1078 C C . LYS A 1 135 ? 20.288 9.711 -33.914 1.00 85.44 135 LYS A C 1
ATOM 1080 O O . LYS A 1 135 ? 19.964 9.180 -34.976 1.00 85.44 135 LYS A O 1
ATOM 1085 N N . TYR A 1 136 ? 19.478 10.497 -33.213 1.00 79.56 136 TYR A N 1
ATOM 1086 C CA . TYR A 1 136 ? 18.186 10.927 -33.732 1.00 79.56 136 TYR A CA 1
ATOM 1087 C C . TYR A 1 136 ? 18.369 12.162 -34.614 1.00 79.56 136 TYR A C 1
ATOM 1089 O O . TYR A 1 136 ? 18.873 13.184 -34.143 1.00 79.56 136 TYR A O 1
ATOM 1097 N N . ASP A 1 137 ? 17.980 12.071 -35.885 1.00 77.75 137 ASP A N 1
ATOM 1098 C CA . ASP A 1 137 ? 17.897 13.237 -36.760 1.00 77.75 137 ASP A CA 1
ATOM 1099 C C . ASP A 1 137 ? 16.511 13.878 -36.611 1.00 77.75 137 ASP A C 1
ATOM 1101 O O . ASP A 1 137 ? 15.495 13.345 -37.071 1.00 77.75 137 ASP A O 1
ATOM 1105 N N . THR A 1 138 ? 16.473 15.035 -35.948 1.00 71.06 138 THR A N 1
ATOM 1106 C CA . THR A 1 138 ? 15.249 15.804 -35.701 1.00 71.06 138 THR A CA 1
ATOM 1107 C C . THR A 1 138 ? 14.654 16.399 -36.976 1.00 71.06 138 THR A C 1
ATOM 1109 O O . THR A 1 138 ? 13.450 16.641 -37.007 1.00 71.06 138 THR A O 1
ATOM 1112 N N . LEU A 1 139 ? 15.449 16.599 -38.035 1.00 71.31 139 LEU A N 1
ATOM 1113 C CA . LEU A 1 139 ? 14.984 17.192 -39.294 1.00 71.31 139 LEU A CA 1
ATOM 1114 C C . LEU A 1 139 ? 14.169 16.199 -40.129 1.00 71.31 139 LEU A C 1
ATOM 1116 O O . LEU A 1 139 ? 13.171 16.575 -40.739 1.00 71.31 139 LEU A O 1
ATOM 1120 N N . HIS A 1 140 ? 14.561 14.923 -40.123 1.00 66.75 140 HIS A N 1
ATOM 1121 C CA . HIS A 1 140 ? 13.927 13.874 -40.929 1.00 66.75 140 HIS A CA 1
ATOM 1122 C C . HIS A 1 140 ? 13.083 12.889 -40.108 1.00 66.75 140 HIS A C 1
ATOM 1124 O O . HIS A 1 140 ? 12.470 11.991 -40.689 1.00 66.75 140 HIS A O 1
ATOM 1130 N N . SER A 1 141 ? 13.030 13.056 -38.777 1.00 71.25 141 SER A N 1
ATOM 1131 C CA . SER A 1 141 ? 12.368 12.139 -37.831 1.00 71.25 141 SER A CA 1
ATOM 1132 C C . SER A 1 141 ? 12.803 10.682 -38.025 1.00 71.25 141 SER A C 1
ATOM 1134 O O . SER A 1 141 ? 11.981 9.767 -38.112 1.00 71.25 141 SER A O 1
ATOM 1136 N N . GLN A 1 142 ? 14.110 10.470 -38.180 1.00 77.94 142 GLN A N 1
ATOM 1137 C CA . GLN A 1 142 ? 14.693 9.162 -38.470 1.00 77.94 142 GLN A CA 1
ATOM 1138 C C . GLN A 1 142 ? 15.911 8.903 -37.596 1.00 77.94 142 GLN A C 1
ATOM 1140 O O . GLN A 1 142 ? 16.650 9.812 -37.215 1.00 77.94 142 GLN A O 1
ATOM 1145 N N . TRP A 1 143 ? 16.117 7.627 -37.287 1.00 79.31 143 TRP A N 1
ATOM 1146 C CA . TRP A 1 143 ? 17.293 7.176 -36.572 1.00 79.31 143 TRP A CA 1
ATOM 1147 C C . TRP A 1 143 ? 18.412 6.862 -37.553 1.00 79.31 143 TRP A C 1
ATOM 1149 O O . TRP A 1 143 ? 18.241 6.042 -38.462 1.00 79.31 143 TRP A O 1
ATOM 1159 N N . VAL A 1 144 ? 19.557 7.502 -37.332 1.00 86.25 144 VAL A N 1
ATOM 1160 C CA . VAL A 1 144 ? 20.779 7.284 -38.100 1.00 86.25 144 VAL A CA 1
ATOM 1161 C C . VAL A 1 144 ? 21.721 6.432 -37.269 1.00 86.25 144 VAL A C 1
ATOM 1163 O O . VAL A 1 144 ? 22.052 6.788 -36.136 1.00 86.25 144 VAL A O 1
ATOM 1166 N N . LEU A 1 145 ? 22.148 5.304 -37.835 1.00 86.44 145 LEU A N 1
ATOM 1167 C CA . LEU A 1 145 ? 23.130 4.417 -37.218 1.00 86.44 145 LEU A CA 1
ATOM 1168 C C . LEU A 1 145 ? 24.474 4.548 -37.931 1.00 86.44 145 LEU A C 1
ATOM 1170 O O . LEU A 1 145 ? 24.537 4.590 -39.163 1.00 86.44 145 LEU A O 1
ATOM 1174 N N . PHE A 1 146 ? 25.542 4.564 -37.146 1.00 86.88 146 PHE A N 1
ATOM 1175 C CA . PHE A 1 146 ? 26.923 4.653 -37.594 1.00 86.88 146 PHE A CA 1
ATOM 1176 C C . PHE A 1 146 ? 27.689 3.407 -37.166 1.00 86.88 146 PHE A C 1
ATOM 1178 O O . PHE A 1 146 ? 27.481 2.903 -36.060 1.00 86.88 146 PHE A O 1
ATOM 1185 N N . ASN A 1 147 ? 28.579 2.950 -38.050 1.00 86.00 147 ASN A N 1
ATOM 1186 C CA . ASN A 1 147 ? 29.484 1.820 -37.840 1.00 86.00 147 ASN A CA 1
ATOM 1187 C C . ASN A 1 147 ? 28.769 0.595 -37.260 1.00 86.00 147 ASN A C 1
ATOM 1189 O O . ASN A 1 147 ? 28.860 0.298 -36.067 1.00 86.00 147 ASN A O 1
ATOM 1193 N N . GLY A 1 148 ? 28.031 -0.114 -38.110 1.00 87.38 148 GLY A N 1
ATOM 1194 C CA . GLY A 1 148 ? 27.267 -1.272 -37.677 1.00 87.38 148 GLY A CA 1
ATOM 1195 C C . GLY A 1 148 ? 27.338 -2.465 -38.613 1.00 87.38 148 GLY A C 1
ATOM 1196 O O . GLY A 1 148 ? 27.815 -2.397 -39.746 1.00 87.38 148 GLY A O 1
ATOM 1197 N N . ILE A 1 149 ? 26.859 -3.590 -38.099 1.00 87.12 149 ILE A N 1
ATOM 1198 C CA . ILE A 1 149 ? 26.755 -4.865 -38.787 1.00 87.12 149 ILE A CA 1
ATOM 1199 C C . ILE A 1 149 ? 25.298 -5.293 -38.720 1.00 87.12 149 ILE A C 1
ATOM 1201 O O . ILE A 1 149 ? 24.709 -5.436 -37.651 1.00 87.12 149 ILE A O 1
ATOM 1205 N N . GLU A 1 150 ? 24.720 -5.513 -39.886 1.00 87.50 150 GLU A N 1
ATOM 1206 C CA . GLU A 1 150 ? 23.408 -6.100 -40.060 1.00 87.50 150 GLU A CA 1
ATOM 1207 C C . GLU A 1 150 ? 23.546 -7.593 -40.343 1.00 87.50 150 GLU A C 1
ATOM 1209 O O . GLU A 1 150 ? 24.338 -8.024 -41.178 1.00 87.50 150 GLU A O 1
ATOM 1214 N N . ARG A 1 151 ? 22.760 -8.385 -39.628 1.00 87.38 151 ARG A N 1
ATOM 1215 C CA . ARG A 1 151 ? 22.664 -9.832 -39.735 1.00 87.38 151 ARG A CA 1
ATOM 1216 C C . ARG A 1 151 ? 21.231 -10.156 -40.107 1.00 87.38 151 ARG A C 1
ATOM 1218 O O . ARG A 1 151 ? 20.321 -9.827 -39.351 1.00 87.38 151 ARG A O 1
ATOM 1225 N N . THR A 1 152 ? 21.032 -10.800 -41.244 1.00 85.44 152 THR A N 1
ATOM 1226 C CA . THR A 1 152 ? 19.710 -11.291 -41.651 1.00 85.44 152 THR A CA 1
ATOM 1227 C C . THR A 1 152 ? 19.742 -12.807 -41.628 1.00 85.44 152 THR A C 1
ATOM 1229 O O . THR A 1 152 ? 20.646 -13.413 -42.203 1.00 85.44 152 THR A O 1
ATOM 1232 N N . MET A 1 153 ? 18.774 -13.399 -40.937 1.00 81.06 153 MET A N 1
ATOM 1233 C CA . MET A 1 153 ? 18.619 -14.838 -40.773 1.00 81.06 153 MET A CA 1
ATOM 1234 C C . MET A 1 153 ? 17.390 -15.268 -41.576 1.00 81.06 153 MET A C 1
ATOM 1236 O O . MET A 1 153 ? 16.265 -14.886 -41.260 1.00 81.06 153 MET A O 1
ATOM 1240 N N . LYS A 1 154 ? 17.606 -16.021 -42.659 1.00 79.31 154 LYS A N 1
ATOM 1241 C CA . LYS A 1 154 ? 16.534 -16.640 -43.456 1.00 79.31 154 LYS A CA 1
ATOM 1242 C C . LYS A 1 154 ? 16.743 -18.152 -43.444 1.00 79.31 154 LYS A C 1
ATOM 1244 O O . LYS A 1 154 ? 17.531 -18.670 -44.235 1.00 79.31 154 LYS A O 1
ATOM 1249 N N . GLY A 1 155 ? 16.053 -18.847 -42.540 1.00 74.94 155 GLY A N 1
ATOM 1250 C CA . GLY A 1 155 ? 16.293 -20.271 -42.290 1.00 74.94 155 GLY A CA 1
ATOM 1251 C C . GLY A 1 155 ? 17.694 -20.492 -41.712 1.00 74.94 155 GLY A C 1
ATOM 1252 O O . GLY A 1 155 ? 18.060 -19.831 -40.748 1.00 74.94 155 GLY A O 1
ATOM 1253 N N . ASP A 1 156 ? 18.483 -21.367 -42.338 1.00 71.25 156 ASP A N 1
ATOM 1254 C CA . ASP A 1 156 ? 19.855 -21.705 -41.912 1.00 71.25 156 ASP A CA 1
ATOM 1255 C C . ASP A 1 156 ? 20.934 -20.729 -42.423 1.00 71.25 156 ASP A C 1
ATOM 1257 O O . ASP A 1 156 ? 22.094 -20.788 -42.016 1.00 71.25 156 ASP A O 1
ATOM 1261 N N . ASN A 1 157 ? 20.574 -19.810 -43.324 1.00 75.25 157 ASN A N 1
ATOM 1262 C CA . ASN A 1 157 ? 21.532 -18.885 -43.922 1.00 75.25 157 ASN A CA 1
ATOM 1263 C C . ASN A 1 157 ? 21.590 -17.565 -43.145 1.00 75.25 157 ASN A C 1
ATOM 1265 O O . ASN A 1 157 ? 20.595 -16.840 -43.039 1.00 75.25 157 ASN A O 1
ATOM 1269 N N . ILE A 1 158 ? 22.790 -17.231 -42.661 1.00 80.31 158 ILE A N 1
ATOM 1270 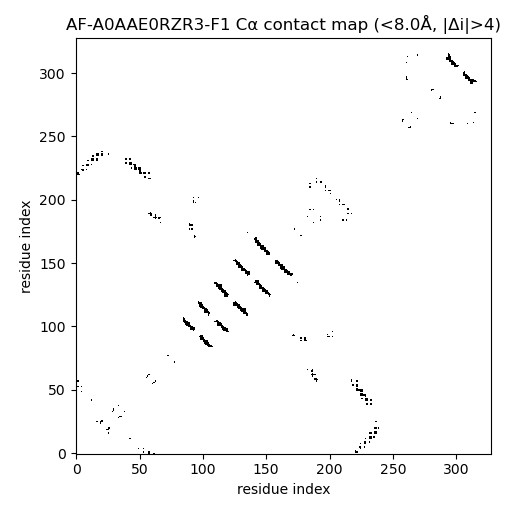C CA . ILE A 1 158 ? 23.099 -15.968 -41.983 1.00 80.31 158 ILE A CA 1
ATOM 1271 C C . ILE A 1 158 ? 23.916 -15.091 -42.932 1.00 80.31 158 ILE A C 1
ATOM 1273 O O . ILE A 1 158 ? 25.067 -15.395 -43.242 1.00 80.31 158 ILE A O 1
ATOM 1277 N N . THR A 1 159 ? 23.340 -13.977 -43.379 1.00 84.56 159 THR A N 1
ATOM 1278 C CA . THR A 1 159 ? 24.057 -12.980 -44.188 1.00 84.56 159 THR A CA 1
ATOM 1279 C C . THR A 1 159 ? 24.503 -11.813 -43.321 1.00 84.56 159 THR A C 1
ATOM 1281 O O . THR A 1 159 ? 23.676 -11.235 -42.611 1.00 84.56 159 THR A O 1
ATOM 1284 N N . PHE A 1 160 ? 25.780 -11.442 -43.417 1.00 84.25 160 PHE A N 1
ATOM 1285 C CA . PHE A 1 160 ? 26.365 -10.292 -42.727 1.00 84.25 160 PHE A CA 1
ATOM 1286 C C . PHE A 1 160 ? 26.568 -9.144 -43.714 1.00 84.25 160 PHE A C 1
ATOM 1288 O O . PHE A 1 160 ? 27.184 -9.330 -44.760 1.00 84.25 160 PHE A O 1
ATOM 1295 N N . ASN A 1 161 ? 26.079 -7.958 -43.369 1.00 84.44 161 ASN A N 1
ATOM 1296 C CA . ASN A 1 161 ? 26.262 -6.741 -44.145 1.00 84.44 161 ASN A CA 1
ATOM 1297 C C . ASN A 1 161 ? 26.779 -5.626 -43.230 1.00 84.44 161 ASN A C 1
ATOM 1299 O O . ASN A 1 161 ? 26.081 -5.204 -42.308 1.00 84.44 161 ASN A O 1
ATOM 1303 N N . SER A 1 162 ? 28.008 -5.165 -43.449 1.00 83.75 162 SER A N 1
ATOM 1304 C CA . SER A 1 162 ? 28.574 -4.040 -42.702 1.00 83.75 162 SER A CA 1
ATOM 1305 C C . SER A 1 162 ? 28.188 -2.713 -43.352 1.00 83.75 162 SER A C 1
ATOM 1307 O O . SER A 1 162 ? 28.122 -2.589 -44.573 1.00 83.75 162 SER A O 1
ATOM 1309 N N . PHE A 1 163 ? 27.930 -1.698 -42.532 1.00 84.19 163 PHE A N 1
ATOM 1310 C CA . PHE A 1 163 ? 27.624 -0.351 -42.999 1.00 84.19 163 PHE A CA 1
ATOM 1311 C C . PHE A 1 163 ? 28.372 0.695 -42.173 1.00 84.19 163 PHE A C 1
ATOM 1313 O O . PHE A 1 163 ? 28.492 0.590 -40.954 1.00 84.19 163 PHE A O 1
ATOM 1320 N N . VAL A 1 164 ? 28.847 1.740 -42.852 1.00 79.19 164 VAL A N 1
ATOM 1321 C CA . VAL A 1 164 ? 29.479 2.905 -42.209 1.00 79.19 164 VAL A CA 1
ATOM 1322 C C . VAL A 1 164 ? 28.412 3.881 -41.712 1.00 79.19 164 VAL A C 1
ATOM 1324 O O . VAL A 1 164 ? 28.507 4.416 -40.611 1.00 79.19 164 VAL A O 1
ATOM 1327 N N . LYS A 1 165 ? 27.355 4.078 -42.504 1.00 80.81 165 LYS A N 1
ATOM 1328 C CA . LYS A 1 165 ? 26.233 4.961 -42.191 1.00 80.81 165 LYS A CA 1
ATOM 1329 C C . LYS A 1 165 ? 24.948 4.377 -42.773 1.00 80.81 165 LYS A C 1
ATOM 1331 O O . LYS A 1 165 ? 24.933 3.973 -43.935 1.00 80.81 165 LYS A O 1
ATOM 1336 N N . LYS A 1 166 ? 23.886 4.318 -41.970 1.00 78.94 166 LYS A N 1
ATOM 1337 C CA . LYS A 1 166 ? 22.566 3.821 -42.377 1.00 78.94 166 LYS A CA 1
ATOM 1338 C C . LYS A 1 166 ? 21.488 4.806 -41.942 1.00 78.94 166 LYS A C 1
ATOM 1340 O O . LYS A 1 166 ? 21.209 4.940 -40.754 1.00 78.94 166 LYS A O 1
ATOM 1345 N N . ASP A 1 167 ? 20.892 5.472 -42.925 1.00 63.78 167 ASP A N 1
ATOM 1346 C CA . ASP A 1 167 ? 20.051 6.663 -42.740 1.00 63.78 167 ASP A CA 1
ATOM 1347 C C . ASP A 1 167 ? 18.552 6.378 -42.570 1.00 63.78 167 ASP A C 1
ATOM 1349 O O . ASP A 1 167 ? 17.738 7.278 -42.730 1.00 63.78 167 ASP A O 1
ATOM 1353 N N . SER A 1 168 ? 18.118 5.141 -42.313 1.00 59.41 168 SER A N 1
ATOM 1354 C CA . SER A 1 168 ? 16.686 4.828 -42.460 1.00 59.41 168 SER A CA 1
ATOM 1355 C C . SER A 1 168 ? 16.198 3.696 -41.573 1.00 59.41 168 SER A C 1
ATOM 1357 O O . SER A 1 168 ? 15.692 2.685 -42.065 1.00 59.41 168 SER A O 1
ATOM 1359 N N . VAL A 1 169 ? 16.291 3.859 -40.254 1.00 63.25 169 VAL A N 1
ATOM 1360 C CA . VAL A 1 169 ? 15.458 3.047 -39.361 1.00 63.25 169 VAL A CA 1
ATOM 1361 C C . VAL A 1 169 ? 14.347 3.931 -38.811 1.00 63.25 169 VAL A C 1
ATOM 1363 O O . VAL A 1 169 ? 14.522 4.681 -37.855 1.00 63.25 169 VAL A O 1
ATOM 1366 N N . LYS A 1 170 ? 13.178 3.862 -39.458 1.00 61.78 170 LYS A N 1
ATOM 1367 C CA . LYS A 1 170 ? 11.936 4.362 -38.866 1.00 61.78 170 LYS A CA 1
ATOM 1368 C C . LYS A 1 170 ? 11.594 3.435 -37.707 1.00 61.78 170 LYS A C 1
ATOM 1370 O O . LYS A 1 170 ? 11.144 2.309 -37.924 1.00 61.78 170 LYS A O 1
ATOM 1375 N N . LEU A 1 171 ? 11.898 3.894 -36.505 1.00 64.62 171 LEU A N 1
ATOM 1376 C CA . LEU A 1 171 ? 11.504 3.252 -35.262 1.00 64.62 171 LEU A CA 1
ATOM 1377 C C . LEU A 1 171 ? 10.344 4.059 -34.692 1.00 64.62 171 LEU A C 1
ATOM 1379 O O . LEU A 1 171 ? 10.374 5.287 -34.746 1.00 64.62 171 LEU A O 1
ATOM 1383 N N . GLY A 1 172 ? 9.319 3.377 -34.185 1.00 58.19 172 GLY A N 1
ATOM 1384 C CA . GLY A 1 172 ? 8.101 4.012 -33.674 1.00 58.19 172 GLY A CA 1
ATOM 1385 C C . GLY A 1 172 ? 8.271 4.743 -32.339 1.00 58.19 172 GLY A C 1
ATOM 1386 O O . GLY A 1 172 ? 7.287 5.252 -31.813 1.00 58.19 172 GLY A O 1
ATOM 1387 N N . PHE A 1 173 ? 9.484 4.778 -31.778 1.00 60.78 173 PHE A N 1
ATOM 1388 C CA . PHE A 1 173 ? 9.762 5.357 -30.467 1.00 60.78 173 PHE A CA 1
ATOM 1389 C C . PHE A 1 173 ? 10.414 6.742 -30.554 1.00 60.78 173 PHE A C 1
ATOM 1391 O O . PHE A 1 173 ? 11.303 6.994 -31.374 1.00 60.78 173 PHE A O 1
ATOM 1398 N N . SER A 1 174 ? 9.993 7.622 -29.648 1.00 58.31 174 SER A N 1
ATOM 1399 C CA . SER A 1 174 ? 10.593 8.932 -29.401 1.00 58.31 174 SER A CA 1
ATOM 1400 C C . SER A 1 174 ? 11.701 8.829 -28.346 1.00 58.31 174 SER A C 1
ATOM 1402 O O . SER A 1 174 ? 11.683 7.943 -27.491 1.00 58.31 174 SER A O 1
ATOM 1404 N N . VAL A 1 175 ? 12.649 9.776 -28.346 1.00 57.91 175 VAL A N 1
ATOM 1405 C CA . VAL A 1 175 ? 13.701 9.909 -27.313 1.00 57.91 175 VAL A CA 1
ATOM 1406 C C . VAL A 1 175 ? 13.096 9.936 -25.895 1.00 57.91 175 VAL A C 1
ATOM 1408 O O . VAL A 1 175 ? 13.674 9.392 -24.957 1.00 57.91 175 VAL A O 1
ATOM 1411 N N . SER A 1 176 ? 11.889 10.486 -25.731 1.00 54.25 176 SER A N 1
ATOM 1412 C CA . SER A 1 176 ? 11.151 10.516 -24.458 1.00 54.25 176 SER A CA 1
ATOM 1413 C C . SER A 1 176 ? 10.758 9.133 -23.920 1.00 54.25 176 SER A C 1
ATOM 1415 O O . SER A 1 176 ? 10.741 8.921 -22.702 1.00 54.25 176 SER A O 1
ATOM 1417 N N . ASP A 1 177 ? 10.470 8.181 -24.808 1.00 57.56 177 ASP A N 1
ATOM 1418 C CA . ASP A 1 177 ? 10.060 6.819 -24.441 1.00 57.56 177 ASP A CA 1
ATOM 1419 C C . ASP A 1 177 ? 11.263 6.038 -23.894 1.00 57.56 177 ASP A C 1
ATOM 1421 O O . ASP A 1 177 ? 11.160 5.274 -22.930 1.00 57.56 177 ASP A O 1
ATOM 1425 N N . ILE A 1 178 ? 12.444 6.342 -24.439 1.00 59.00 178 ILE A N 1
ATOM 1426 C CA . ILE A 1 178 ? 13.744 5.824 -24.006 1.00 59.00 178 ILE A CA 1
ATOM 1427 C C . ILE A 1 178 ? 14.057 6.231 -22.576 1.00 59.00 178 ILE A C 1
ATOM 1429 O O . ILE A 1 178 ? 14.382 5.387 -21.734 1.00 59.00 178 ILE A O 1
ATOM 1433 N N . LEU A 1 179 ? 13.879 7.521 -22.291 1.00 56.84 179 LEU A N 1
ATOM 1434 C CA . LEU A 1 179 ? 14.110 8.106 -20.975 1.00 56.84 179 LEU A CA 1
ATOM 1435 C C . LEU A 1 179 ? 13.164 7.539 -19.908 1.00 56.84 179 LEU A C 1
ATOM 1437 O O . LEU A 1 179 ? 13.523 7.527 -18.729 1.00 56.84 179 LEU A O 1
ATOM 1441 N N . SER A 1 180 ? 11.996 7.037 -20.315 1.00 50.75 180 SER A N 1
ATOM 1442 C CA . SER A 1 180 ? 10.999 6.435 -19.426 1.00 50.75 180 SER A CA 1
ATOM 1443 C C . SER A 1 180 ? 11.235 4.939 -19.161 1.00 50.75 180 SER A C 1
ATOM 1445 O O . SER A 1 180 ? 10.799 4.446 -18.123 1.00 50.75 180 SER A O 1
ATOM 1447 N N . SER A 1 181 ? 11.967 4.219 -20.025 1.00 54.88 181 SER A N 1
ATOM 1448 C CA . SER A 1 181 ? 12.139 2.752 -19.928 1.00 54.88 181 SER A CA 1
ATOM 1449 C C . SER A 1 181 ? 12.998 2.259 -18.750 1.00 54.88 181 SER A C 1
ATOM 1451 O O . SER A 1 181 ? 12.868 1.106 -18.346 1.00 54.88 181 SER A O 1
ATOM 1453 N N . LYS A 1 182 ? 13.844 3.119 -18.157 1.00 56.75 182 LYS A N 1
ATOM 1454 C CA . LYS A 1 182 ? 14.676 2.780 -16.978 1.00 56.75 182 LYS A CA 1
ATOM 1455 C C . LYS A 1 182 ? 13.980 3.061 -15.635 1.00 56.75 182 LYS A C 1
ATOM 1457 O O . LYS A 1 182 ? 14.588 2.875 -14.575 1.00 56.75 182 LYS A O 1
ATOM 1462 N N . LYS A 1 183 ? 12.731 3.542 -15.653 1.00 62.44 183 LYS A N 1
ATOM 1463 C CA . LYS A 1 183 ? 11.939 3.674 -14.427 1.00 62.44 183 LYS A CA 1
ATOM 1464 C C . LYS A 1 183 ? 11.682 2.274 -13.892 1.00 62.44 183 LYS A C 1
ATOM 1466 O O . LYS A 1 183 ? 11.152 1.420 -14.600 1.00 62.44 183 LYS A O 1
ATOM 1471 N N . THR A 1 184 ? 12.090 2.026 -12.654 1.00 66.25 184 THR A N 1
ATOM 1472 C CA . THR A 1 184 ? 11.728 0.774 -11.987 1.00 66.25 184 THR A CA 1
ATOM 1473 C C . THR A 1 184 ? 10.199 0.682 -11.891 1.00 66.25 184 THR A C 1
ATOM 1475 O O . THR A 1 184 ? 9.529 1.721 -11.884 1.00 66.25 184 THR A O 1
ATOM 1478 N N . PRO A 1 185 ? 9.604 -0.523 -11.787 1.00 67.88 185 PRO A N 1
ATOM 1479 C CA . PRO A 1 185 ? 8.161 -0.670 -11.580 1.00 67.88 185 PRO A CA 1
ATOM 1480 C C . PRO A 1 185 ? 7.624 0.176 -10.413 1.00 67.88 185 PRO A C 1
ATOM 1482 O O . PRO A 1 185 ? 6.455 0.545 -10.399 1.00 67.88 185 PRO A O 1
ATOM 1485 N N . GLU A 1 186 ? 8.472 0.538 -9.451 1.00 68.69 186 GLU A N 1
ATOM 1486 C CA . GLU A 1 186 ? 8.138 1.379 -8.299 1.00 68.69 186 GLU A CA 1
ATOM 1487 C C . GLU A 1 186 ? 8.061 2.886 -8.622 1.00 68.69 186 GLU A C 1
ATOM 1489 O O . GLU A 1 186 ? 7.304 3.608 -7.978 1.00 68.69 186 GLU A O 1
ATOM 1494 N N . GLU A 1 187 ? 8.763 3.353 -9.659 1.00 73.50 187 GLU A N 1
ATOM 1495 C CA . GLU A 1 187 ? 8.757 4.745 -10.148 1.00 73.50 187 GLU A CA 1
ATOM 1496 C C . GLU A 1 187 ? 7.630 5.040 -11.151 1.00 73.50 187 GLU A C 1
ATOM 1498 O O . GLU A 1 187 ? 7.402 6.195 -11.521 1.00 73.50 187 GLU A O 1
ATOM 1503 N N . LEU A 1 188 ? 6.938 4.005 -11.634 1.00 79.19 188 LEU A N 1
ATOM 1504 C CA . LEU A 1 188 ? 5.852 4.152 -12.599 1.00 79.19 188 LEU A CA 1
ATOM 1505 C C . LEU A 1 188 ? 4.536 4.516 -11.905 1.00 79.19 188 LEU A C 1
ATOM 1507 O O . LEU A 1 188 ? 4.167 3.922 -10.883 1.00 79.19 188 LEU A O 1
ATOM 1511 N N . SER A 1 189 ? 3.792 5.455 -12.497 1.00 84.12 189 SER A N 1
ATOM 1512 C CA . SER A 1 189 ? 2.405 5.700 -12.096 1.00 84.12 189 SER A CA 1
ATOM 1513 C C . SER A 1 189 ? 1.545 4.466 -12.375 1.00 84.12 189 SER A C 1
ATOM 1515 O O . SER A 1 189 ? 1.928 3.589 -13.150 1.00 84.12 189 SER A O 1
ATOM 1517 N N . LEU A 1 190 ? 0.371 4.372 -11.750 1.00 85.06 190 LEU A N 1
ATOM 1518 C CA . LEU A 1 190 ? -0.507 3.208 -11.930 1.00 85.06 190 LEU A CA 1
ATOM 1519 C C . LEU A 1 190 ? -0.877 2.964 -13.407 1.00 85.06 190 LEU A C 1
ATOM 1521 O O . LEU A 1 190 ? -0.933 1.817 -13.857 1.00 85.06 190 LEU A O 1
ATOM 1525 N N . ILE A 1 191 ? -1.113 4.050 -14.147 1.00 84.25 191 ILE A N 1
ATOM 1526 C CA . ILE A 1 191 ? -1.473 4.024 -15.569 1.00 84.25 191 ILE A CA 1
ATOM 1527 C C . ILE A 1 191 ? -0.249 3.644 -16.406 1.00 84.25 191 ILE A C 1
ATOM 1529 O O . ILE A 1 191 ? -0.330 2.733 -17.229 1.00 84.25 191 ILE A O 1
ATOM 1533 N N . ASP A 1 192 ? 0.897 4.278 -16.143 1.00 79.88 192 ASP A N 1
ATOM 1534 C CA . ASP A 1 192 ? 2.134 4.013 -16.886 1.00 79.88 192 ASP A CA 1
ATOM 1535 C C . ASP A 1 192 ? 2.623 2.578 -16.677 1.00 79.88 192 ASP A C 1
ATOM 1537 O O . ASP A 1 192 ? 3.093 1.936 -17.612 1.00 79.88 192 ASP A O 1
ATOM 1541 N N . HIS A 1 193 ? 2.460 2.037 -15.466 1.00 82.88 193 HIS A N 1
ATOM 1542 C CA . HIS A 1 193 ? 2.794 0.651 -15.140 1.00 82.88 193 HIS A CA 1
ATOM 1543 C C . HIS A 1 193 ? 1.926 -0.325 -15.937 1.00 82.88 193 HIS A C 1
ATOM 1545 O O . HIS A 1 193 ? 2.453 -1.289 -16.487 1.00 82.88 193 HIS A O 1
ATOM 1551 N N . LYS A 1 194 ? 0.618 -0.064 -16.068 1.00 83.94 194 LYS A N 1
ATOM 1552 C CA . LYS A 1 194 ? -0.265 -0.904 -16.890 1.00 83.94 194 LYS A CA 1
ATOM 1553 C C . LYS A 1 194 ? 0.155 -0.886 -18.360 1.00 83.94 194 LYS A C 1
ATOM 1555 O O . LYS A 1 194 ? 0.324 -1.945 -18.953 1.00 83.94 194 LYS A O 1
ATOM 1560 N N . ASN A 1 195 ? 0.387 0.304 -18.915 1.00 78.06 195 ASN A N 1
ATOM 1561 C CA . ASN A 1 195 ? 0.837 0.453 -20.300 1.00 78.06 195 ASN A CA 1
ATOM 1562 C C . ASN A 1 195 ? 2.168 -0.277 -20.532 1.00 78.06 195 ASN A C 1
ATOM 1564 O O . ASN A 1 195 ? 2.326 -0.992 -21.518 1.00 78.06 195 ASN A O 1
ATOM 1568 N N . PHE A 1 196 ? 3.107 -0.155 -19.591 1.00 75.88 196 PHE A N 1
ATOM 1569 C CA . PHE A 1 196 ? 4.384 -0.862 -19.626 1.00 75.88 196 PHE A CA 1
ATOM 1570 C C . PHE A 1 196 ? 4.217 -2.390 -19.587 1.00 75.88 196 PHE A C 1
ATOM 1572 O O . PHE A 1 196 ? 4.875 -3.100 -20.349 1.00 75.88 196 PHE A O 1
ATOM 1579 N N . LEU A 1 197 ? 3.316 -2.907 -18.743 1.00 79.25 197 LEU A N 1
ATOM 1580 C CA . LEU A 1 197 ? 3.009 -4.338 -18.667 1.00 79.25 197 LEU A CA 1
ATOM 1581 C C . LEU A 1 197 ? 2.387 -4.854 -19.974 1.00 79.25 197 LEU A C 1
ATOM 1583 O O . LEU A 1 197 ? 2.827 -5.882 -20.488 1.00 79.25 197 LEU A O 1
ATOM 1587 N N . ASP A 1 198 ? 1.413 -4.133 -20.530 1.00 78.25 198 ASP A N 1
ATOM 1588 C CA . ASP A 1 198 ? 0.725 -4.505 -21.772 1.00 78.25 198 ASP A CA 1
ATOM 1589 C C . ASP A 1 198 ? 1.682 -4.513 -22.975 1.00 78.25 198 ASP A C 1
ATOM 1591 O O . ASP A 1 198 ? 1.578 -5.375 -23.850 1.00 78.25 198 ASP A O 1
ATOM 1595 N N . LEU A 1 199 ? 2.645 -3.586 -23.013 1.00 69.94 199 LEU A N 1
ATOM 1596 C CA . LEU A 1 199 ? 3.713 -3.584 -24.015 1.00 69.94 199 LEU A CA 1
ATOM 1597 C C . LEU A 1 199 ? 4.633 -4.796 -23.852 1.00 69.94 199 LEU A C 1
ATOM 1599 O O . LEU A 1 199 ? 4.938 -5.473 -24.831 1.00 69.94 199 LEU A O 1
ATOM 1603 N N . ARG A 1 200 ? 5.039 -5.115 -22.618 1.00 68.62 200 ARG A N 1
ATOM 1604 C CA . ARG A 1 200 ? 5.969 -6.219 -22.353 1.00 68.62 200 ARG A CA 1
ATOM 1605 C C . ARG A 1 200 ? 5.346 -7.594 -22.620 1.00 68.62 200 ARG A C 1
ATOM 1607 O O . ARG A 1 200 ? 6.010 -8.445 -23.209 1.00 68.62 200 ARG A O 1
ATOM 1614 N N . LYS A 1 201 ? 4.069 -7.793 -22.269 1.00 71.56 201 LYS A N 1
ATOM 1615 C CA . LYS A 1 201 ? 3.318 -9.040 -22.529 1.00 71.56 201 LYS A CA 1
ATOM 1616 C C . LYS A 1 201 ? 3.159 -9.360 -24.017 1.00 71.56 201 LYS A C 1
ATOM 1618 O O . LYS A 1 201 ? 3.056 -10.527 -24.373 1.00 71.56 201 LYS A O 1
ATOM 1623 N N . LYS A 1 202 ? 3.142 -8.350 -24.892 1.00 63.75 202 LYS A N 1
ATOM 1624 C CA . LYS A 1 202 ? 3.029 -8.551 -26.348 1.00 63.75 202 LYS A CA 1
ATOM 1625 C C . LYS A 1 202 ? 4.306 -9.090 -26.994 1.00 63.75 202 LYS A C 1
ATOM 1627 O O . LYS A 1 202 ? 4.242 -9.554 -28.125 1.00 63.75 202 LYS A O 1
ATOM 1632 N N . ILE A 1 203 ? 5.448 -8.987 -26.313 1.00 55.03 203 ILE A N 1
ATOM 1633 C CA . ILE A 1 203 ? 6.769 -9.152 -26.935 1.00 55.03 203 ILE A CA 1
ATOM 1634 C C . ILE A 1 203 ? 7.552 -10.301 -26.307 1.00 55.03 203 ILE A C 1
ATOM 1636 O O . ILE A 1 203 ? 8.258 -11.019 -27.009 1.00 55.03 203 ILE A O 1
ATOM 1640 N N . VAL A 1 204 ? 7.424 -10.495 -24.993 1.00 57.19 204 VAL A N 1
ATOM 1641 C CA . VAL A 1 204 ? 8.148 -11.541 -24.268 1.00 57.19 204 VAL A CA 1
ATOM 1642 C C . VAL A 1 204 ? 7.163 -12.589 -23.760 1.00 57.19 204 VAL A C 1
ATOM 1644 O O . VAL A 1 204 ? 6.269 -12.286 -22.970 1.00 57.19 204 VAL A O 1
ATOM 1647 N N . PHE A 1 205 ? 7.357 -13.838 -24.187 1.00 53.72 205 PHE A N 1
ATOM 1648 C CA . PHE A 1 205 ? 6.686 -14.992 -23.595 1.00 53.72 205 PHE A CA 1
ATOM 1649 C C . PHE A 1 205 ? 7.408 -15.381 -22.292 1.00 53.72 205 PHE A C 1
ATOM 1651 O O . PHE A 1 205 ? 8.459 -16.016 -22.327 1.00 53.72 205 PHE A O 1
ATOM 1658 N N . GLY A 1 206 ? 6.842 -14.979 -21.147 1.00 57.91 206 GLY A N 1
ATOM 1659 C CA . GLY A 1 206 ? 7.344 -15.291 -19.796 1.00 57.91 206 GLY A CA 1
ATOM 1660 C C . GLY A 1 206 ? 8.218 -14.196 -19.162 1.00 57.91 206 GLY A C 1
ATOM 1661 O O . GLY A 1 206 ? 8.702 -13.292 -19.841 1.00 57.91 206 GLY A O 1
ATOM 1662 N N . GLY A 1 207 ? 8.394 -14.222 -17.836 1.00 66.19 207 GLY A N 1
ATOM 1663 C CA . GLY A 1 207 ? 9.243 -13.254 -17.118 1.00 66.19 207 GLY A CA 1
ATOM 1664 C C . GLY A 1 207 ? 8.605 -11.868 -16.940 1.00 66.19 207 GLY A C 1
ATOM 1665 O O . GLY A 1 207 ? 9.305 -10.848 -16.859 1.00 66.19 207 GLY A O 1
ATOM 1666 N N . THR A 1 208 ? 7.270 -11.815 -16.938 1.00 74.88 208 THR A N 1
ATOM 1667 C CA . THR A 1 208 ? 6.465 -10.609 -16.651 1.00 74.88 208 THR A CA 1
ATOM 1668 C C . THR A 1 208 ? 5.692 -10.713 -15.339 1.00 74.88 208 THR A C 1
ATOM 1670 O O . THR A 1 208 ? 5.100 -9.726 -14.901 1.00 74.88 208 THR A O 1
ATOM 1673 N N . GLU A 1 209 ? 5.753 -11.872 -14.683 1.00 82.81 209 GLU A N 1
ATOM 1674 C CA . GLU A 1 209 ? 4.967 -12.214 -13.501 1.00 82.81 209 GLU A CA 1
ATOM 1675 C C . GLU A 1 209 ? 5.284 -11.263 -12.343 1.00 82.81 209 GLU A C 1
ATOM 1677 O O . GLU A 1 209 ? 4.378 -10.754 -11.692 1.00 82.81 209 GLU A O 1
ATOM 1682 N N . GLU A 1 210 ? 6.561 -10.933 -12.130 1.00 81.19 210 GLU A N 1
ATOM 1683 C CA . GLU A 1 210 ? 6.978 -10.006 -11.070 1.00 81.19 210 GLU A CA 1
ATOM 1684 C C . GLU A 1 210 ? 6.388 -8.596 -11.260 1.00 81.19 210 GLU A C 1
ATOM 1686 O O . GLU A 1 210 ? 5.919 -7.961 -10.314 1.00 81.19 210 GLU A O 1
ATOM 1691 N N . ILE A 1 211 ? 6.354 -8.110 -12.503 1.00 80.00 211 ILE A N 1
ATOM 1692 C CA . ILE A 1 211 ? 5.856 -6.767 -12.839 1.00 80.00 211 ILE A CA 1
ATOM 1693 C C . ILE A 1 211 ? 4.336 -6.717 -12.709 1.00 80.00 211 ILE A C 1
ATOM 1695 O O . ILE A 1 211 ? 3.787 -5.700 -12.279 1.00 80.00 211 ILE A O 1
ATOM 1699 N N . GLU A 1 212 ? 3.667 -7.813 -13.056 1.00 86.50 212 GLU A N 1
ATOM 1700 C CA . GLU A 1 212 ? 2.231 -7.990 -12.882 1.00 86.50 212 GLU A CA 1
ATOM 1701 C C . GLU A 1 212 ? 1.847 -8.057 -11.401 1.00 86.50 212 GLU A C 1
ATOM 1703 O O . GLU A 1 212 ? 0.948 -7.333 -10.971 1.00 86.50 212 GLU A O 1
ATOM 1708 N N . VAL A 1 213 ? 2.585 -8.826 -10.592 1.00 90.06 213 VAL A N 1
ATOM 1709 C CA . VAL A 1 213 ? 2.408 -8.870 -9.133 1.00 90.06 213 VAL A CA 1
ATOM 1710 C C . VAL A 1 213 ? 2.541 -7.469 -8.546 1.00 90.06 213 VAL A C 1
ATOM 1712 O O . VAL A 1 213 ? 1.656 -7.036 -7.813 1.00 90.06 213 VAL A O 1
ATOM 1715 N N . LYS A 1 214 ? 3.576 -6.712 -8.931 1.00 86.56 214 LYS A N 1
ATOM 1716 C CA . LYS A 1 214 ? 3.778 -5.328 -8.472 1.00 86.56 214 LYS A CA 1
ATOM 1717 C C . LYS A 1 214 ? 2.644 -4.385 -8.883 1.00 86.56 214 LYS A C 1
ATOM 1719 O O . LYS A 1 214 ? 2.319 -3.451 -8.149 1.00 86.56 214 LYS A O 1
ATOM 1724 N N . TRP A 1 215 ? 2.024 -4.604 -10.041 1.00 88.75 215 TRP A N 1
ATOM 1725 C CA . TRP A 1 215 ? 0.862 -3.822 -10.468 1.00 88.75 215 TRP A CA 1
ATOM 1726 C C . TRP A 1 215 ? -0.374 -4.135 -9.614 1.00 88.75 215 TRP A C 1
ATOM 1728 O O . TRP A 1 215 ? -1.025 -3.222 -9.101 1.00 88.75 215 TRP A O 1
ATOM 1738 N N . HIS A 1 216 ? -0.657 -5.420 -9.386 1.00 90.38 216 HIS A N 1
ATOM 1739 C CA . HIS A 1 216 ? -1.745 -5.850 -8.507 1.00 90.38 216 HIS A CA 1
ATOM 1740 C C . HIS A 1 216 ? -1.530 -5.421 -7.052 1.00 90.38 216 HIS A C 1
ATOM 1742 O O . HIS A 1 216 ? -2.485 -5.042 -6.372 1.00 90.38 216 HIS A O 1
ATOM 1748 N N . GLU A 1 217 ? -0.284 -5.428 -6.586 1.00 88.31 217 GLU A N 1
ATOM 1749 C CA . GLU A 1 217 ? 0.142 -4.944 -5.274 1.00 88.31 217 GLU A CA 1
ATOM 1750 C C . GLU A 1 217 ? -0.273 -3.473 -5.066 1.00 88.31 217 GLU A C 1
ATOM 1752 O O . GLU A 1 217 ? -0.916 -3.147 -4.064 1.00 88.31 217 GLU A O 1
ATOM 1757 N N . LYS A 1 218 ? -0.021 -2.595 -6.052 1.00 87.19 218 LYS A N 1
ATOM 1758 C CA . LYS A 1 218 ? -0.417 -1.171 -6.012 1.00 87.19 218 LYS A CA 1
ATOM 1759 C C . LYS A 1 218 ? -1.927 -0.955 -5.912 1.00 87.19 218 LYS A C 1
ATOM 1761 O O . LYS A 1 218 ? -2.358 0.018 -5.295 1.00 87.19 218 LYS A O 1
ATOM 1766 N N . ILE A 1 219 ? -2.724 -1.839 -6.510 1.00 88.94 219 ILE A N 1
ATOM 1767 C CA . ILE A 1 219 ? -4.191 -1.762 -6.462 1.00 88.94 219 ILE A CA 1
ATOM 1768 C C . ILE A 1 219 ? -4.720 -2.316 -5.145 1.00 88.94 219 ILE A C 1
ATOM 1770 O O . ILE A 1 219 ? -5.631 -1.736 -4.563 1.00 88.94 219 ILE A O 1
ATOM 1774 N N . SER A 1 220 ? -4.147 -3.420 -4.671 1.00 91.44 220 SER A N 1
ATOM 1775 C CA . SER A 1 220 ? -4.665 -4.173 -3.529 1.00 91.44 220 SER A CA 1
ATOM 1776 C C . SER A 1 220 ? -4.343 -3.497 -2.195 1.00 91.44 220 SER A C 1
ATOM 1778 O O . SER A 1 220 ? -5.190 -3.465 -1.304 1.00 91.44 220 SER A O 1
ATOM 1780 N N . PHE A 1 221 ? -3.152 -2.906 -2.048 1.00 88.31 221 PHE A N 1
ATOM 1781 C CA . PHE A 1 221 ? -2.722 -2.299 -0.782 1.00 88.31 221 PHE A CA 1
ATOM 1782 C C . PHE A 1 221 ? -3.652 -1.209 -0.234 1.00 88.31 221 PHE A C 1
ATOM 1784 O O . PHE A 1 221 ? -3.927 -1.226 0.967 1.00 88.31 221 PHE A O 1
ATOM 1791 N N . PRO A 1 222 ? -4.178 -0.277 -1.049 1.00 90.38 222 PRO A N 1
ATOM 1792 C CA . PRO A 1 222 ? -5.154 0.702 -0.581 1.00 90.38 222 PRO A CA 1
ATOM 1793 C C . PRO A 1 222 ? -6.385 0.092 0.100 1.00 90.38 222 PRO A C 1
ATOM 1795 O O . PRO A 1 222 ? -6.836 0.636 1.109 1.00 90.38 222 PRO A O 1
ATOM 1798 N N . PHE A 1 223 ? -6.878 -1.061 -0.367 1.00 91.56 223 PHE A N 1
ATOM 1799 C CA . PHE A 1 223 ? -8.041 -1.737 0.225 1.00 91.56 223 PHE A CA 1
ATOM 1800 C C . PHE A 1 223 ? -7.775 -2.309 1.622 1.00 91.56 223 PHE A C 1
ATOM 1802 O O . PH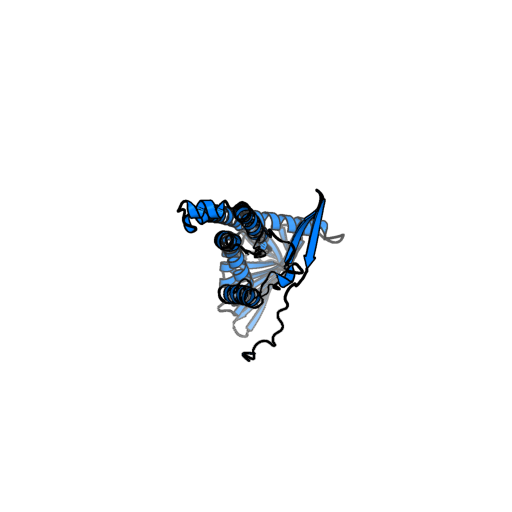E A 1 223 ? -8.723 -2.562 2.368 1.00 91.56 223 PHE A O 1
ATOM 1809 N N . ALA A 1 224 ? -6.509 -2.454 2.029 1.00 92.31 224 ALA A N 1
ATOM 1810 C CA . ALA A 1 224 ? -6.170 -2.885 3.381 1.00 92.31 224 ALA A CA 1
ATOM 1811 C C . ALA A 1 224 ? -6.7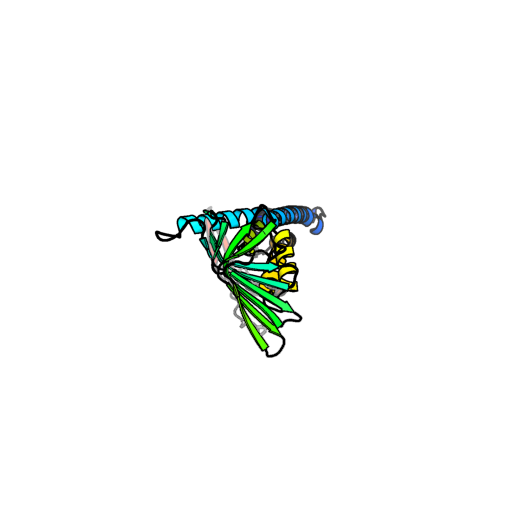26 -1.925 4.447 1.00 92.31 224 ALA A C 1
ATOM 1813 O O . ALA A 1 224 ? -7.174 -2.382 5.497 1.00 92.31 224 ALA A O 1
AT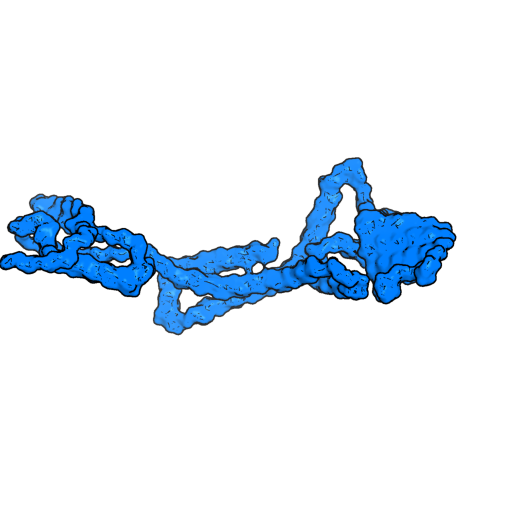OM 1814 N N . CYS A 1 225 ? -6.774 -0.613 4.171 1.00 91.38 225 CYS A N 1
ATOM 1815 C CA . CYS A 1 225 ? -7.368 0.378 5.078 1.00 91.38 225 CYS A CA 1
ATOM 1816 C C . CYS A 1 225 ? -8.849 0.074 5.358 1.00 91.38 225 CYS A C 1
ATOM 1818 O O . CYS A 1 225 ? -9.301 0.154 6.501 1.00 91.38 225 CYS A O 1
ATOM 1820 N N . LEU A 1 226 ? -9.598 -0.321 4.327 1.00 92.56 226 LEU A N 1
ATOM 1821 C CA . LEU A 1 226 ? -11.014 -0.657 4.442 1.00 92.56 226 LEU A CA 1
ATOM 1822 C C . LEU A 1 226 ? -11.222 -1.934 5.264 1.00 92.56 226 LEU A C 1
ATOM 1824 O O . LEU A 1 226 ? -12.036 -1.939 6.188 1.00 92.56 226 LEU A O 1
ATOM 1828 N N . ILE A 1 227 ? -10.437 -2.981 4.998 1.00 92.94 227 ILE A N 1
ATOM 1829 C CA . ILE A 1 227 ? -10.494 -4.240 5.757 1.00 92.94 227 ILE A CA 1
ATOM 1830 C C . ILE A 1 227 ? -10.171 -3.986 7.235 1.00 92.94 227 ILE A C 1
ATOM 1832 O O . ILE A 1 227 ? -10.924 -4.393 8.120 1.00 92.94 227 ILE A O 1
ATOM 1836 N N . VAL A 1 228 ? -9.091 -3.249 7.511 1.00 92.44 228 VAL A N 1
ATOM 1837 C CA . VAL A 1 228 ? -8.696 -2.870 8.873 1.00 92.44 228 VAL A CA 1
ATOM 1838 C C . VAL A 1 228 ? -9.815 -2.102 9.574 1.00 92.44 228 VAL A C 1
ATOM 1840 O O . VAL A 1 228 ? -10.144 -2.421 10.714 1.00 92.44 228 VAL A O 1
ATOM 1843 N N . SER A 1 229 ? -10.453 -1.145 8.893 1.00 92.06 229 SER A N 1
ATOM 1844 C CA . SER A 1 229 ? -11.552 -0.359 9.469 1.00 92.06 229 SER A CA 1
ATOM 1845 C C . SER A 1 229 ? -12.725 -1.222 9.951 1.00 92.06 229 SER A C 1
ATOM 1847 O O . SER A 1 229 ? -13.298 -0.947 11.006 1.00 92.06 229 SER A O 1
ATOM 1849 N N . MET A 1 230 ? -13.035 -2.306 9.229 1.00 91.50 230 MET A N 1
ATOM 1850 C CA . MET A 1 230 ? -14.092 -3.247 9.606 1.00 91.50 230 MET A CA 1
ATOM 1851 C C . MET A 1 230 ? -13.684 -4.148 10.774 1.00 91.50 230 MET A C 1
ATOM 1853 O O . MET A 1 230 ? -14.537 -4.519 11.578 1.00 91.50 230 MET A O 1
ATOM 1857 N N . LEU A 1 231 ? -12.399 -4.490 10.893 1.00 91.81 231 LEU A N 1
ATOM 1858 C CA . LEU A 1 231 ? -11.888 -5.378 11.942 1.00 91.81 231 LEU A CA 1
ATOM 1859 C C . LEU A 1 231 ? -11.649 -4.671 13.282 1.00 91.81 231 LEU A C 1
ATOM 1861 O O . LEU A 1 231 ? -11.757 -5.304 14.331 1.00 91.81 231 LEU A O 1
ATOM 1865 N N . VAL A 1 232 ? -11.370 -3.364 13.278 1.00 92.06 232 VAL A N 1
ATOM 1866 C CA . VAL A 1 232 ? -11.092 -2.591 14.502 1.00 92.06 232 VAL A CA 1
ATOM 1867 C C . VAL A 1 232 ? -12.209 -2.728 15.538 1.00 92.06 232 VAL A C 1
ATOM 1869 O O . VAL A 1 232 ? -11.942 -3.029 16.700 1.00 92.06 232 VAL A O 1
ATOM 1872 N N . VAL A 1 233 ? -13.461 -2.505 15.134 1.00 89.00 233 VAL A N 1
ATOM 1873 C CA . VAL A 1 233 ? -14.604 -2.465 16.055 1.00 89.00 233 VAL A CA 1
ATOM 1874 C C . VAL A 1 233 ? -14.868 -3.812 16.741 1.00 89.00 233 VAL A C 1
ATOM 1876 O O . VAL A 1 233 ? -14.962 -3.812 17.969 1.00 89.00 233 VAL A O 1
ATOM 1879 N N . PRO A 1 234 ? -14.975 -4.959 16.037 1.00 88.19 234 PRO A N 1
ATOM 1880 C CA . PRO A 1 234 ? -15.186 -6.243 16.701 1.00 88.19 234 PRO A CA 1
ATOM 1881 C C . PRO A 1 234 ? -14.012 -6.637 17.605 1.00 88.19 234 PRO A C 1
ATOM 1883 O O . PRO A 1 234 ? -14.251 -7.164 18.690 1.00 88.19 234 PRO A O 1
ATOM 1886 N N . ILE A 1 235 ? -12.767 -6.336 17.213 1.00 88.31 235 ILE A N 1
ATOM 1887 C CA . ILE A 1 235 ? -11.577 -6.655 18.017 1.00 88.31 235 ILE A CA 1
ATOM 1888 C C . ILE A 1 235 ? -11.543 -5.812 19.298 1.00 88.31 235 ILE A C 1
ATOM 1890 O O . ILE A 1 235 ? -11.374 -6.351 20.388 1.00 88.31 235 ILE A O 1
ATOM 1894 N N . ALA A 1 236 ? -11.749 -4.498 19.197 1.00 85.50 236 ALA A N 1
ATOM 1895 C CA . ALA A 1 236 ? -11.695 -3.605 20.355 1.00 85.50 236 ALA A CA 1
ATOM 1896 C C . ALA A 1 236 ? -12.962 -3.644 21.230 1.00 85.50 236 ALA A C 1
ATOM 1898 O O . ALA A 1 236 ? -12.907 -3.302 22.415 1.00 85.50 236 ALA A O 1
ATOM 1899 N N . SER A 1 237 ? -14.107 -4.064 20.677 1.00 80.88 237 SER A N 1
ATOM 1900 C CA . SER A 1 237 ? -15.351 -4.220 21.440 1.00 80.88 237 SER A CA 1
ATOM 1901 C C . SER A 1 237 ? -15.330 -5.438 22.364 1.00 80.88 237 SER A C 1
ATOM 1903 O O . SER A 1 237 ? -16.159 -5.490 23.278 1.00 80.88 237 SER A O 1
ATOM 1905 N N . GLN A 1 238 ? -14.461 -6.428 22.138 1.00 75.06 238 GLN A N 1
ATOM 1906 C CA . GLN A 1 238 ? -14.364 -7.577 23.034 1.00 75.06 238 GLN A CA 1
ATOM 1907 C C . GLN A 1 238 ? -13.733 -7.142 24.354 1.00 75.06 238 GLN A C 1
ATOM 1909 O O . GLN A 1 238 ? -12.547 -6.830 24.444 1.00 75.06 238 GLN A O 1
ATOM 1914 N N . GLN A 1 239 ? -14.547 -7.123 25.408 1.00 63.03 239 GLN A N 1
ATOM 1915 C CA . GLN A 1 239 ? -14.037 -6.968 26.758 1.00 63.03 239 GLN A CA 1
ATOM 1916 C C . GLN A 1 239 ? -13.309 -8.246 27.158 1.00 63.03 239 GLN A C 1
ATOM 1918 O O . GLN A 1 239 ? -13.937 -9.276 27.397 1.00 63.03 239 GLN A O 1
ATOM 1923 N N . ARG A 1 240 ? -11.987 -8.169 27.320 1.00 56.56 240 ARG A N 1
ATOM 1924 C CA . ARG A 1 240 ? -11.308 -9.085 28.234 1.00 56.56 240 ARG A CA 1
ATOM 1925 C C . ARG A 1 240 ? -11.702 -8.661 29.641 1.00 56.56 240 ARG A C 1
ATOM 1927 O O . ARG A 1 240 ? -11.073 -7.781 30.223 1.00 56.56 240 ARG A O 1
ATOM 1934 N N . LYS A 1 241 ? -12.768 -9.258 30.175 1.00 52.88 241 LYS A N 1
ATOM 1935 C CA . LYS A 1 241 ? -13.082 -9.180 31.603 1.00 52.88 241 LYS A CA 1
ATOM 1936 C C . LYS A 1 241 ? -12.044 -10.004 32.369 1.00 52.88 241 LYS A C 1
ATOM 1938 O O . LYS A 1 241 ? -12.343 -11.063 32.896 1.00 52.88 241 LYS A O 1
ATOM 1943 N N . ALA A 1 242 ? -10.808 -9.518 32.430 1.00 47.47 242 ALA A N 1
ATOM 1944 C CA . ALA A 1 242 ? -9.854 -9.945 33.443 1.00 47.47 242 ALA A CA 1
ATOM 1945 C C . ALA A 1 242 ? -10.223 -9.228 34.751 1.00 47.47 242 ALA A C 1
ATOM 1947 O O . ALA A 1 242 ? -9.531 -8.322 35.202 1.00 47.47 242 ALA A O 1
ATOM 1948 N N . GLY A 1 243 ? -11.401 -9.546 35.286 1.00 47.19 243 GLY A N 1
ATOM 1949 C CA . GLY A 1 243 ? -11.838 -9.081 36.594 1.00 47.19 243 GLY A CA 1
ATOM 1950 C C . GLY A 1 243 ? -11.568 -10.180 37.605 1.00 47.19 243 GLY A C 1
ATOM 1951 O O . GLY A 1 243 ? -12.064 -11.288 37.428 1.00 47.19 243 GLY A O 1
ATOM 1952 N N . LEU A 1 244 ? -10.792 -9.877 38.646 1.00 49.97 244 LEU A N 1
ATOM 1953 C CA . LEU A 1 244 ? -10.742 -10.695 39.854 1.00 49.97 244 LEU A CA 1
ATOM 1954 C C . LEU A 1 244 ? -12.182 -10.811 40.386 1.00 49.97 244 LEU A C 1
ATOM 1956 O O . LEU A 1 244 ? -12.773 -9.809 40.792 1.00 49.97 244 LEU A O 1
ATOM 1960 N N . GLY A 1 245 ? -12.775 -12.002 40.334 1.00 54.72 245 GLY A N 1
ATOM 1961 C CA . GLY A 1 245 ? -14.070 -12.261 40.958 1.00 54.72 245 GLY A CA 1
ATOM 1962 C C . GLY A 1 245 ? -13.893 -12.335 42.470 1.00 54.72 245 GLY A C 1
ATOM 1963 O O . GLY A 1 245 ? -13.588 -13.399 42.994 1.00 54.72 245 GLY A O 1
ATOM 1964 N N . LEU A 1 246 ? -14.030 -11.208 43.170 1.00 51.19 246 LEU A N 1
ATOM 1965 C CA . LEU A 1 246 ? -13.900 -11.162 44.625 1.00 51.19 246 LEU A CA 1
ATOM 1966 C C . LEU A 1 246 ? -15.290 -11.307 45.252 1.00 51.19 246 LEU A C 1
ATOM 1968 O O . LEU A 1 246 ? -16.108 -10.391 45.193 1.00 51.19 246 LEU A O 1
ATOM 1972 N N . TRP A 1 247 ? -15.571 -12.485 45.807 1.00 52.41 247 TRP A N 1
ATOM 1973 C CA . TRP A 1 247 ? -16.798 -12.752 46.555 1.00 52.41 247 TRP A CA 1
ATOM 1974 C C . TRP A 1 247 ? -16.500 -12.601 48.048 1.00 52.41 247 TRP A C 1
ATOM 1976 O O . TRP A 1 247 ? -15.696 -13.357 48.591 1.00 52.41 247 TRP A O 1
ATOM 1986 N N . SER A 1 248 ? -17.106 -11.611 48.707 1.00 59.84 248 SER A N 1
ATOM 1987 C CA . SER A 1 248 ? -16.960 -11.383 50.149 1.00 59.84 248 SER A CA 1
ATOM 1988 C C . SER A 1 248 ? -18.317 -11.472 50.851 1.00 59.84 248 SER A C 1
ATOM 1990 O O . SER A 1 248 ? -19.301 -10.874 50.423 1.00 59.84 248 SER A O 1
ATOM 1992 N N . GLU A 1 249 ? -18.375 -12.234 51.946 1.00 61.81 249 GLU A N 1
ATOM 1993 C CA . GLU A 1 249 ? -19.539 -12.315 52.835 1.00 61.81 249 GLU A CA 1
ATOM 1994 C C . GLU A 1 249 ? -19.145 -11.717 54.193 1.00 61.81 249 GLU A C 1
ATOM 1996 O O . GLU A 1 249 ? -18.169 -12.149 54.805 1.00 61.81 249 GLU A O 1
ATOM 2001 N N . VAL A 1 250 ? -19.893 -10.718 54.671 1.00 62.88 250 VAL A N 1
ATOM 2002 C CA . VAL A 1 250 ? -19.664 -10.086 55.979 1.00 62.88 250 VAL A CA 1
ATOM 2003 C C . VAL A 1 250 ? -20.676 -10.636 56.975 1.00 62.88 250 VAL A C 1
ATOM 2005 O O . VAL A 1 250 ? -21.883 -10.512 56.771 1.00 62.88 250 VAL A O 1
ATOM 2008 N N . LYS A 1 251 ? -20.196 -11.225 58.074 1.00 66.56 251 LYS A N 1
ATOM 2009 C CA . LYS A 1 251 ? -21.046 -11.740 59.152 1.00 66.56 251 LYS A CA 1
ATOM 2010 C C . LYS A 1 251 ? -20.689 -11.058 60.467 1.00 66.56 251 LYS A C 1
ATOM 2012 O O . LYS A 1 251 ? -19.553 -11.130 60.921 1.00 66.56 251 LYS A O 1
ATOM 2017 N N . LEU A 1 252 ? -21.675 -10.409 61.082 1.00 55.56 252 LEU A N 1
ATOM 2018 C CA . LEU A 1 252 ? -21.529 -9.805 62.403 1.00 55.56 252 LEU A CA 1
ATOM 2019 C C . LEU A 1 252 ? -21.663 -10.881 63.485 1.00 55.56 252 LEU A C 1
ATOM 2021 O O . LEU A 1 252 ? -22.557 -11.729 63.427 1.00 55.56 252 LEU A O 1
ATOM 2025 N N . ARG A 1 253 ? -20.772 -10.834 64.475 1.00 63.09 253 ARG A N 1
ATOM 2026 C CA . ARG A 1 253 ? -20.777 -11.712 65.646 1.00 63.09 253 ARG A CA 1
ATOM 2027 C C . ARG A 1 253 ? -21.107 -10.882 66.883 1.00 63.09 253 ARG A C 1
ATOM 2029 O O . ARG A 1 253 ? -20.525 -9.823 67.076 1.00 63.09 253 ARG A O 1
ATOM 2036 N N . THR A 1 254 ? -22.049 -11.358 67.694 1.00 56.81 254 THR A N 1
ATOM 2037 C CA . THR A 1 254 ? -22.505 -10.665 68.912 1.00 56.81 254 THR A CA 1
ATOM 2038 C C . THR A 1 254 ? -21.945 -11.261 70.208 1.00 56.81 254 THR A C 1
ATOM 2040 O O . THR A 1 254 ? -21.993 -10.579 71.221 1.00 56.81 254 THR A O 1
ATOM 2043 N N . ASN A 1 255 ? -21.385 -12.483 70.187 1.00 58.28 255 ASN A N 1
ATOM 2044 C CA . ASN A 1 255 ? -20.832 -13.169 71.366 1.00 58.28 255 ASN A CA 1
ATOM 2045 C C . ASN A 1 255 ? -19.473 -13.831 71.075 1.00 58.28 255 ASN A C 1
ATOM 2047 O O . ASN A 1 255 ? -19.363 -14.632 70.146 1.00 58.28 255 ASN A O 1
ATOM 2051 N N . ASP A 1 256 ? -18.472 -13.609 71.929 1.00 57.34 256 ASP A N 1
ATOM 2052 C CA . ASP A 1 256 ? -17.096 -14.130 71.789 1.00 57.34 256 ASP A CA 1
ATOM 2053 C C . ASP A 1 256 ? -16.917 -15.607 72.200 1.00 57.34 256 ASP A C 1
ATOM 2055 O O . ASP A 1 256 ? -15.819 -16.145 72.150 1.00 57.34 256 ASP A O 1
ATOM 2059 N N . ILE A 1 257 ? -18.008 -16.323 72.478 1.00 55.62 257 ILE A N 1
ATOM 2060 C CA . ILE A 1 257 ? -17.980 -17.681 73.057 1.00 55.62 257 ILE A CA 1
ATOM 2061 C C . ILE A 1 257 ? -17.567 -18.776 72.042 1.00 55.62 257 ILE A C 1
ATOM 2063 O O . ILE A 1 257 ? -17.001 -19.796 72.412 1.00 55.62 257 ILE A O 1
ATOM 2067 N N . MET A 1 258 ? -17.816 -18.570 70.747 1.00 51.56 258 MET A N 1
ATOM 2068 C CA . MET A 1 258 ? -17.543 -19.521 69.655 1.00 51.56 258 MET A CA 1
ATOM 2069 C C . MET A 1 258 ? -16.164 -19.321 68.985 1.00 51.56 258 MET A C 1
ATOM 2071 O O . MET A 1 258 ? -16.114 -18.861 67.849 1.00 51.56 258 MET A O 1
ATOM 2075 N N . GLY A 1 259 ? -15.052 -19.591 69.672 1.00 61.59 259 GLY A N 1
ATOM 2076 C CA . GLY A 1 259 ? -13.776 -19.919 69.002 1.00 61.59 259 GLY A CA 1
ATOM 2077 C C . GLY A 1 259 ? -13.148 -18.894 68.029 1.00 61.59 259 GLY A C 1
ATOM 2078 O O . GLY A 1 259 ? -13.560 -17.728 67.965 1.00 61.59 259 GLY A O 1
ATOM 2079 N N . THR A 1 260 ? -12.126 -19.324 67.275 1.00 64.81 260 THR A N 1
ATOM 2080 C CA . THR A 1 260 ? -11.400 -18.520 66.259 1.00 64.81 260 THR A CA 1
ATOM 2081 C C . THR A 1 260 ? -12.270 -18.212 65.032 1.00 64.81 260 THR A C 1
ATOM 2083 O O . THR A 1 260 ? -13.274 -18.869 64.761 1.00 64.81 260 THR A O 1
ATOM 2086 N N . ALA A 1 261 ? -11.896 -17.201 64.238 1.00 65.31 261 ALA A N 1
ATOM 2087 C CA . ALA A 1 261 ? -12.678 -16.745 63.080 1.00 65.31 261 ALA A CA 1
ATOM 2088 C C . ALA A 1 261 ? -13.001 -17.851 62.053 1.00 65.31 261 ALA A C 1
ATOM 2090 O O . ALA A 1 261 ? -14.089 -17.854 61.476 1.00 65.31 261 ALA A O 1
ATOM 2091 N N . LEU A 1 262 ? -12.095 -18.816 61.872 1.00 65.62 262 LEU A N 1
ATOM 2092 C CA . LEU A 1 262 ? -12.293 -19.979 61.004 1.00 65.62 262 LEU A CA 1
ATOM 2093 C C . LEU A 1 262 ? -13.373 -20.943 61.530 1.00 65.62 262 LEU A C 1
ATOM 2095 O O . LEU A 1 262 ? -14.195 -21.426 60.753 1.00 65.62 262 LEU A O 1
ATOM 2099 N N . GLU A 1 263 ? -13.419 -21.176 62.842 1.00 67.88 263 GLU A N 1
ATOM 2100 C CA . GLU A 1 263 ? -14.371 -22.092 63.493 1.00 67.88 263 GLU A CA 1
ATOM 2101 C C . GLU A 1 263 ? -15.820 -21.588 63.397 1.00 67.88 263 GLU A C 1
ATOM 2103 O O . GLU A 1 263 ? -16.775 -22.359 63.478 1.00 67.88 263 GLU A O 1
ATOM 2108 N N . SER A 1 264 ? -15.999 -20.289 63.138 1.00 66.81 264 SER A N 1
ATOM 2109 C CA . SER A 1 264 ? -17.314 -19.679 62.915 1.00 66.81 264 SER A CA 1
ATOM 2110 C C . SER A 1 264 ? -17.978 -20.089 61.591 1.00 66.81 264 SER A C 1
ATOM 2112 O O . SER A 1 264 ? -19.194 -19.911 61.421 1.00 66.81 264 SER A O 1
ATOM 2114 N N . ILE A 1 265 ? -17.199 -20.629 60.646 1.00 71.00 265 ILE A N 1
ATOM 2115 C CA . ILE A 1 265 ? -17.686 -21.120 59.359 1.00 71.00 265 ILE A CA 1
ATOM 2116 C C . ILE A 1 265 ? -17.790 -22.648 59.452 1.00 71.00 265 ILE A C 1
ATOM 2118 O O . ILE A 1 265 ? -16.769 -23.328 59.352 1.00 71.00 265 ILE A O 1
ATOM 2122 N N . PRO A 1 266 ? -19.001 -23.221 59.603 1.00 76.00 266 PRO A N 1
ATOM 2123 C CA . PRO A 1 266 ? -19.146 -24.665 59.744 1.00 76.00 266 PRO A CA 1
ATOM 2124 C C . PRO A 1 266 ? -18.651 -25.390 58.480 1.00 76.00 266 PRO A C 1
ATOM 2126 O O . PRO A 1 266 ? -18.837 -24.870 57.372 1.00 76.00 266 PRO A O 1
ATOM 2129 N N . PRO A 1 267 ? -18.112 -26.618 58.596 1.00 76.19 267 PRO A N 1
ATOM 2130 C CA . PRO A 1 267 ? -17.501 -27.343 57.475 1.00 76.19 267 PRO A CA 1
ATOM 2131 C C . PRO A 1 267 ? -18.472 -27.554 56.303 1.00 76.19 267 PRO A C 1
ATOM 2133 O O . PRO A 1 267 ? -18.107 -27.373 55.143 1.00 76.19 267 PRO A O 1
ATOM 2136 N N . LYS A 1 268 ? -19.763 -27.798 56.586 1.00 74.00 268 LYS A N 1
ATOM 2137 C CA . LYS A 1 268 ? -20.820 -27.872 55.556 1.00 74.00 268 LYS A CA 1
ATOM 2138 C C . LYS A 1 268 ? -20.952 -26.579 54.738 1.00 74.00 268 LYS A C 1
ATOM 2140 O O . LYS A 1 268 ? -21.276 -26.628 53.553 1.00 74.00 268 LYS A O 1
ATOM 2145 N N . LYS A 1 269 ? -20.732 -25.410 55.353 1.00 74.50 269 LYS A N 1
ATOM 2146 C CA . LYS A 1 269 ? -20.789 -24.111 54.665 1.00 74.50 269 LYS A CA 1
ATOM 2147 C C . LYS A 1 269 ? -19.515 -23.864 53.855 1.00 74.50 269 LYS A C 1
ATOM 2149 O O . LYS A 1 269 ? -19.633 -23.408 52.723 1.00 74.50 269 LYS A O 1
ATOM 2154 N N . GLN A 1 270 ? -18.344 -24.242 54.376 1.00 76.75 270 GLN A N 1
ATOM 2155 C CA . GLN A 1 270 ? -17.080 -24.210 53.622 1.00 76.75 270 GLN A CA 1
ATOM 2156 C C . GLN A 1 270 ? -17.196 -25.035 52.327 1.00 76.75 270 GLN A C 1
ATOM 2158 O O . GLN A 1 270 ? -16.949 -24.520 51.239 1.00 76.75 270 GLN A O 1
ATOM 2163 N N . GLN A 1 271 ? -17.705 -26.271 52.418 1.00 78.38 271 GLN A N 1
ATOM 2164 C CA . GLN A 1 271 ? -17.943 -27.136 51.254 1.00 78.38 271 GLN A CA 1
ATOM 2165 C C . GLN A 1 271 ? -18.928 -26.533 50.244 1.00 78.38 271 GLN A C 1
ATOM 2167 O O . GLN A 1 271 ? -18.703 -26.626 49.038 1.00 78.38 271 GLN A O 1
ATOM 2172 N N . ARG A 1 272 ? -20.007 -25.880 50.704 1.00 77.69 272 ARG A N 1
ATOM 2173 C CA . ARG A 1 272 ? -20.945 -25.180 49.807 1.00 77.69 272 ARG A CA 1
ATOM 2174 C C . ARG A 1 272 ? -20.267 -24.042 49.051 1.00 77.69 272 ARG A C 1
ATOM 2176 O O . ARG A 1 272 ? -20.481 -23.933 47.852 1.00 77.69 272 ARG A O 1
ATOM 2183 N N . ILE A 1 273 ? -19.443 -23.235 49.720 1.00 77.81 273 ILE A N 1
ATOM 2184 C CA . ILE A 1 273 ? -18.714 -22.124 49.089 1.00 77.81 273 ILE A CA 1
ATOM 2185 C C . ILE A 1 273 ? -17.764 -22.656 48.007 1.00 77.81 273 ILE A C 1
ATOM 2187 O O . ILE A 1 273 ? -17.795 -22.157 46.885 1.00 77.81 273 ILE A O 1
ATOM 2191 N N . ILE A 1 274 ? -17.005 -23.718 48.307 1.00 78.19 274 ILE A N 1
ATOM 2192 C CA . ILE A 1 274 ? -16.111 -24.384 47.342 1.00 78.19 274 ILE A CA 1
ATOM 2193 C C . ILE A 1 274 ? -16.899 -24.980 46.165 1.00 78.19 274 ILE A C 1
ATOM 2195 O O . ILE A 1 274 ? -16.461 -24.913 45.019 1.00 78.19 274 ILE A O 1
ATOM 2199 N N . LYS A 1 275 ? -18.060 -25.595 46.420 1.00 79.50 275 LYS A N 1
ATOM 2200 C CA . LYS A 1 275 ? -18.882 -26.192 45.361 1.00 79.50 275 LYS A CA 1
ATOM 2201 C C . LYS A 1 275 ? -19.447 -25.119 44.433 1.00 79.50 275 LYS A C 1
ATOM 2203 O O . LYS A 1 275 ? -19.318 -25.252 43.223 1.00 79.50 275 LYS A O 1
ATOM 2208 N N . THR A 1 276 ? -20.007 -24.046 44.989 1.00 76.38 276 THR A N 1
ATOM 2209 C CA . THR A 1 276 ? -20.561 -22.930 44.210 1.00 76.38 276 THR A CA 1
ATOM 2210 C C . THR A 1 276 ? -19.491 -22.256 43.355 1.00 76.38 276 THR A C 1
ATOM 2212 O O . THR A 1 276 ? -19.735 -21.984 42.182 1.00 76.38 276 THR A O 1
ATOM 2215 N N . SER A 1 277 ? -18.292 -22.027 43.897 1.00 71.75 277 SER A N 1
ATOM 2216 C CA . SER A 1 277 ? -17.193 -21.441 43.126 1.00 71.75 277 SER A CA 1
ATOM 2217 C C . SER A 1 277 ? -16.690 -22.370 42.015 1.00 71.75 277 SER A C 1
ATOM 2219 O O . SER A 1 277 ? -16.461 -21.904 40.901 1.00 71.75 277 SER A O 1
ATOM 2221 N N . LYS A 1 278 ? -16.584 -23.685 42.263 1.00 75.75 278 LYS A N 1
ATOM 2222 C CA . LYS A 1 278 ? -16.258 -24.677 41.222 1.00 75.75 278 LYS A CA 1
ATOM 2223 C C . LYS A 1 278 ? -17.317 -24.717 40.118 1.00 75.75 278 LYS A C 1
ATOM 2225 O O . LYS A 1 278 ? -16.961 -24.705 38.945 1.00 75.75 278 LYS A O 1
ATOM 2230 N N . THR A 1 279 ? -18.603 -24.729 40.472 1.00 78.44 279 THR A N 1
ATOM 2231 C CA . THR A 1 279 ? -19.701 -24.690 39.493 1.00 78.44 279 THR A CA 1
ATOM 2232 C C . THR A 1 279 ? -19.647 -23.415 38.649 1.00 78.44 279 THR A C 1
ATOM 2234 O O . THR A 1 279 ? -19.757 -23.494 37.430 1.00 78.44 279 THR A O 1
ATOM 2237 N N . PHE A 1 280 ? -19.368 -22.260 39.261 1.00 72.94 280 PHE A N 1
ATOM 2238 C CA . PHE A 1 280 ? -19.206 -20.994 38.541 1.00 72.94 280 PHE A CA 1
ATOM 2239 C C . PHE A 1 280 ? -18.063 -21.032 37.511 1.00 72.94 280 PHE A C 1
ATOM 2241 O O . PHE A 1 280 ? -18.234 -20.535 36.396 1.00 72.94 280 PHE A O 1
ATOM 2248 N N . LEU A 1 281 ? -16.923 -21.646 37.853 1.00 70.94 281 LEU A N 1
ATOM 2249 C CA . LEU A 1 281 ? -15.790 -21.816 36.932 1.00 70.94 281 LEU A CA 1
ATOM 2250 C C . LEU A 1 281 ? -16.126 -22.734 35.748 1.00 70.94 281 LEU A C 1
ATOM 2252 O O . LEU A 1 281 ? -15.713 -22.443 34.628 1.00 70.94 281 LEU A O 1
ATOM 2256 N N . ILE A 1 282 ? -16.898 -23.802 35.979 1.00 76.56 282 ILE A N 1
ATOM 2257 C CA . ILE A 1 282 ? -17.356 -24.717 34.920 1.00 76.56 282 ILE A CA 1
ATOM 2258 C C . ILE A 1 282 ? -18.303 -23.995 33.950 1.00 76.56 282 ILE A C 1
ATOM 2260 O O . ILE A 1 282 ? -18.190 -24.157 32.738 1.00 76.56 282 ILE A O 1
ATOM 2264 N N . GLU A 1 283 ? -19.213 -23.166 34.465 1.00 74.31 283 GLU A N 1
ATOM 2265 C CA . GLU A 1 283 ? -20.154 -22.393 33.641 1.00 74.31 283 GLU A CA 1
ATOM 2266 C C . GLU A 1 283 ? -19.475 -21.249 32.868 1.00 74.31 283 GLU A C 1
ATOM 2268 O O . GLU A 1 283 ? -19.969 -20.823 31.823 1.00 74.31 283 GLU A O 1
ATOM 2273 N N . HIS A 1 284 ? -18.325 -20.763 33.345 1.00 71.94 284 HIS A N 1
ATOM 2274 C CA . HIS A 1 284 ? -17.607 -19.636 32.756 1.00 71.94 284 HIS A CA 1
ATOM 2275 C C . HIS A 1 284 ? -16.151 -20.001 32.427 1.00 71.94 284 HIS A C 1
ATOM 2277 O O . HIS A 1 284 ? -15.215 -19.541 33.084 1.00 71.94 284 HIS A O 1
ATOM 2283 N N . ALA A 1 285 ? -15.953 -20.725 31.317 1.00 64.38 285 ALA A N 1
ATOM 2284 C CA . ALA A 1 285 ? -14.644 -21.165 30.792 1.00 64.38 285 ALA A CA 1
ATOM 2285 C C . ALA A 1 285 ? -13.585 -20.046 30.624 1.00 64.38 285 ALA A C 1
ATOM 2287 O O . ALA A 1 285 ? -12.391 -20.298 30.499 1.00 64.38 285 ALA A O 1
ATOM 2288 N N . GLN A 1 286 ? -14.003 -18.780 30.657 1.00 55.44 286 GLN A N 1
ATOM 2289 C CA . GLN A 1 286 ? -13.131 -17.601 30.625 1.00 55.44 286 GLN A CA 1
ATOM 2290 C C . GLN A 1 286 ? -12.243 -17.468 31.881 1.00 55.44 286 GLN A C 1
ATOM 2292 O O . GLN A 1 286 ? -11.245 -16.748 31.841 1.00 55.44 286 GLN A O 1
ATOM 2297 N N . PHE A 1 287 ? -12.593 -18.148 32.981 1.00 59.53 287 PHE A N 1
ATOM 2298 C CA . PHE A 1 287 ? -11.950 -18.036 34.298 1.00 59.53 287 PHE A CA 1
ATOM 2299 C C . PHE A 1 287 ? -11.205 -19.305 34.745 1.00 59.53 287 PHE A C 1
ATOM 2301 O O . PHE A 1 287 ? -10.661 -19.331 35.844 1.00 59.53 287 PHE A O 1
ATOM 2308 N N . GLU A 1 288 ? -11.116 -20.329 33.892 1.00 53.00 288 GLU A N 1
ATOM 2309 C CA . GLU A 1 288 ? -10.555 -21.658 34.206 1.00 53.00 288 GLU A CA 1
ATOM 2310 C C . GLU A 1 288 ? -9.108 -21.624 34.744 1.00 53.00 288 GLU A C 1
ATOM 2312 O O . GLU A 1 288 ? -8.694 -22.502 35.493 1.00 53.00 288 GLU A O 1
ATOM 2317 N N . LYS A 1 289 ? -8.337 -20.578 34.410 1.00 55.38 289 LYS A N 1
ATOM 2318 C CA . LYS A 1 289 ? -6.937 -20.400 34.843 1.00 55.38 289 LYS A CA 1
ATOM 2319 C C . LYS A 1 289 ? -6.750 -19.545 36.104 1.00 55.38 289 LYS A C 1
ATOM 2321 O O . LYS A 1 289 ? -5.609 -19.247 36.453 1.00 55.38 289 LYS A O 1
ATOM 2326 N N . MET A 1 290 ? -7.816 -19.083 36.761 1.00 59.97 290 MET A N 1
ATOM 2327 C CA . MET A 1 290 ? -7.667 -18.294 37.990 1.00 59.97 290 MET A CA 1
ATOM 2328 C C . MET A 1 290 ? -7.422 -19.196 39.202 1.00 59.97 290 MET A C 1
ATOM 2330 O O . MET A 1 290 ? -8.220 -20.081 39.503 1.00 59.97 290 MET A O 1
ATOM 2334 N N . ASN A 1 291 ? -6.344 -18.924 39.942 1.00 60.59 291 ASN A N 1
ATOM 2335 C CA . ASN A 1 291 ? -6.113 -19.539 41.246 1.00 60.59 291 ASN A CA 1
ATOM 2336 C C . ASN A 1 291 ? -7.157 -19.017 42.239 1.00 60.59 291 ASN A C 1
ATOM 2338 O O . ASN A 1 291 ? -7.137 -17.846 42.618 1.00 60.59 291 ASN A O 1
ATOM 2342 N N . MET A 1 292 ? -8.071 -19.892 42.651 1.00 65.81 292 MET A N 1
ATOM 2343 C CA . MET A 1 292 ? -9.057 -19.595 43.685 1.00 65.81 292 MET A CA 1
ATOM 2344 C C . MET A 1 292 ? -8.367 -19.518 45.048 1.00 65.81 292 MET A C 1
ATOM 2346 O O . MET A 1 292 ? -7.731 -20.481 45.473 1.00 65.81 292 MET A O 1
ATOM 2350 N N . GLN A 1 293 ? -8.526 -18.393 45.741 1.00 68.69 293 GLN A N 1
ATOM 2351 C CA . GLN A 1 293 ? -8.071 -18.207 47.118 1.00 68.69 293 GLN A CA 1
ATOM 2352 C C . GLN A 1 293 ? -9.274 -17.943 48.017 1.00 68.69 293 GLN A C 1
ATOM 2354 O O . GLN A 1 293 ? -10.170 -17.176 47.662 1.00 68.69 293 GLN A O 1
ATOM 2359 N N . TYR A 1 294 ? -9.281 -18.575 49.187 1.00 74.31 294 TYR A N 1
ATOM 2360 C CA . TYR A 1 294 ? -10.331 -18.405 50.184 1.00 74.31 294 TYR A CA 1
ATOM 2361 C C . TYR A 1 294 ? -9.715 -17.835 51.458 1.00 74.31 294 TYR A C 1
ATOM 2363 O O . TYR A 1 294 ? -9.094 -18.566 52.224 1.00 74.31 294 TYR A O 1
ATOM 2371 N N . SER A 1 295 ? -9.870 -16.532 51.681 1.00 72.38 295 SER A N 1
ATOM 2372 C CA . SER A 1 295 ? -9.323 -15.851 52.861 1.00 72.38 295 SER A CA 1
ATOM 2373 C C . SER A 1 295 ? -10.438 -15.451 53.822 1.00 72.38 295 SER A C 1
ATOM 2375 O O . SER A 1 295 ? -11.525 -15.057 53.397 1.00 72.38 295 SER A O 1
ATOM 2377 N N . VAL A 1 296 ? -10.166 -15.538 55.124 1.00 73.44 296 VAL A N 1
ATOM 2378 C CA . VAL A 1 296 ? -11.092 -15.116 56.183 1.00 73.44 296 VAL A CA 1
ATOM 2379 C C . VAL A 1 296 ? -10.493 -13.916 56.901 1.00 73.44 296 VAL A C 1
ATOM 2381 O O . VAL A 1 296 ? -9.344 -13.955 57.335 1.00 73.44 296 VAL A O 1
ATOM 2384 N N . ILE A 1 297 ? -11.284 -12.850 57.024 1.00 76.25 297 ILE A N 1
ATOM 2385 C CA . ILE A 1 297 ? -10.911 -11.634 57.750 1.00 76.25 297 ILE A CA 1
ATOM 2386 C C . ILE A 1 297 ? -11.831 -11.508 58.959 1.00 76.25 297 ILE A C 1
ATOM 2388 O O . ILE A 1 297 ? -13.051 -11.435 58.805 1.00 76.25 297 ILE A O 1
ATOM 2392 N N . ALA A 1 298 ? -11.255 -11.478 60.154 1.00 72.38 298 ALA A N 1
ATOM 2393 C CA . ALA A 1 298 ? -11.974 -11.202 61.388 1.00 72.38 298 ALA A CA 1
ATOM 2394 C C . ALA A 1 298 ? -11.652 -9.783 61.841 1.00 72.38 298 ALA A C 1
ATOM 2396 O O . ALA A 1 298 ? -10.487 -9.407 61.891 1.00 72.38 298 ALA A O 1
ATOM 2397 N N . ILE A 1 299 ? -12.671 -9.004 62.193 1.00 73.12 299 ILE A N 1
ATOM 2398 C CA . ILE A 1 299 ? -12.491 -7.676 62.783 1.00 73.12 299 ILE A CA 1
ATOM 2399 C C . ILE A 1 299 ? -13.164 -7.708 64.150 1.00 73.12 299 ILE A C 1
ATOM 2401 O O . ILE A 1 299 ? -14.381 -7.872 64.240 1.00 73.12 299 ILE A O 1
ATOM 2405 N N . GLN A 1 300 ? -12.371 -7.577 65.208 1.00 70.69 300 GLN A N 1
ATOM 2406 C CA . GLN A 1 300 ? -12.846 -7.540 66.587 1.00 70.69 300 GLN A CA 1
ATOM 2407 C C . GLN A 1 300 ? -12.715 -6.122 67.137 1.00 70.69 300 GLN A C 1
ATOM 2409 O O . GLN A 1 300 ? -11.691 -5.461 66.961 1.00 70.69 300 GLN A O 1
ATOM 2414 N N . LYS A 1 301 ? -13.757 -5.651 67.826 1.00 67.50 301 LYS A N 1
ATOM 2415 C CA . LYS A 1 301 ? -13.746 -4.368 68.530 1.00 67.50 301 LYS A CA 1
ATOM 2416 C C . LYS A 1 301 ? -13.637 -4.636 70.027 1.00 67.50 301 LYS A C 1
ATOM 2418 O O . LYS A 1 301 ? -14.605 -5.089 70.629 1.00 67.50 301 LYS A O 1
ATOM 2423 N N . LYS A 1 302 ? -12.487 -4.320 70.624 1.00 66.12 302 LYS A N 1
ATOM 2424 C CA . LYS A 1 302 ? -12.253 -4.445 72.070 1.00 66.12 302 LYS A CA 1
ATOM 2425 C C . LYS A 1 302 ? -11.846 -3.080 72.615 1.00 66.12 302 LYS A C 1
ATOM 2427 O O . LYS A 1 302 ? -10.918 -2.480 72.089 1.00 66.12 302 LYS A O 1
ATOM 2432 N N . GLU A 1 303 ? -12.594 -2.561 73.593 1.00 56.97 303 GLU A N 1
ATOM 2433 C CA . GLU A 1 303 ? -12.279 -1.309 74.314 1.00 56.97 303 GLU A CA 1
ATOM 2434 C C . GLU A 1 303 ? -11.790 -0.158 73.404 1.00 56.97 303 GLU A C 1
ATOM 2436 O O . GLU A 1 303 ? -10.750 0.446 73.633 1.00 56.97 303 GLU A O 1
ATOM 2441 N N . PHE A 1 304 ? -12.555 0.144 72.346 1.00 58.81 304 PHE A N 1
ATOM 2442 C CA . PHE A 1 304 ? -12.297 1.223 71.370 1.00 58.81 304 PHE A CA 1
ATOM 2443 C C . PHE A 1 304 ? -11.137 1.021 70.374 1.00 58.81 304 PHE A C 1
ATOM 2445 O O . PHE A 1 304 ? -10.950 1.882 69.514 1.00 58.81 304 PHE A O 1
ATOM 2452 N N . VAL A 1 305 ? -10.446 -0.122 70.384 1.00 57.72 305 VAL A N 1
ATOM 2453 C CA . VAL A 1 305 ? -9.434 -0.491 69.375 1.00 57.72 305 VAL A CA 1
ATOM 2454 C C . VAL A 1 305 ? -9.985 -1.576 68.439 1.00 57.72 305 VAL A C 1
ATOM 2456 O O . VAL A 1 305 ? -10.659 -2.514 68.877 1.00 57.72 305 VAL A O 1
ATOM 2459 N N . TYR A 1 306 ? -9.729 -1.433 67.133 1.00 70.88 306 TYR A N 1
ATOM 2460 C CA . TYR A 1 306 ? -10.040 -2.451 66.126 1.00 70.88 306 TYR A CA 1
ATOM 2461 C C . TYR A 1 306 ? -8.821 -3.348 65.913 1.00 70.88 306 TYR A C 1
ATOM 2463 O O . TYR A 1 306 ? -7.797 -2.878 65.421 1.00 70.88 306 TYR A O 1
ATOM 2471 N N . ASN A 1 307 ? -8.955 -4.633 66.231 1.00 70.44 307 ASN A N 1
ATOM 2472 C CA . ASN A 1 307 ? -7.969 -5.652 65.880 1.00 70.44 307 ASN A CA 1
ATOM 2473 C C . ASN A 1 307 ? -8.480 -6.442 64.674 1.00 70.44 307 ASN A C 1
ATOM 2475 O O . ASN A 1 307 ? -9.666 -6.780 64.615 1.00 70.44 307 ASN A O 1
ATOM 2479 N N . TYR A 1 308 ? -7.596 -6.719 63.715 1.00 74.69 308 TYR A N 1
ATOM 2480 C CA . TYR A 1 308 ? -7.905 -7.555 62.561 1.00 74.69 308 TYR A CA 1
ATOM 2481 C C . TYR A 1 308 ? -7.058 -8.827 62.587 1.00 74.69 308 TYR A C 1
ATOM 2483 O O . TYR A 1 308 ? -5.846 -8.754 62.767 1.00 74.69 308 TYR A O 1
ATOM 2491 N N . ASP A 1 309 ? -7.702 -9.969 62.362 1.00 72.62 309 ASP A N 1
ATOM 2492 C CA . ASP A 1 309 ? -7.037 -11.243 62.100 1.00 72.62 309 ASP A CA 1
ATOM 2493 C C . ASP A 1 309 ? -7.267 -11.607 60.636 1.00 72.62 309 ASP A C 1
ATOM 2495 O O . ASP A 1 309 ? -8.410 -11.694 60.173 1.00 72.62 309 ASP A O 1
ATOM 2499 N N . PHE A 1 310 ? -6.178 -11.809 59.900 1.00 76.44 310 PHE A N 1
ATOM 2500 C CA . PHE A 1 310 ? -6.211 -12.205 58.499 1.00 76.44 310 PHE A CA 1
ATOM 2501 C C . PHE A 1 310 ? -5.681 -13.627 58.350 1.00 76.44 310 PHE A C 1
ATOM 2503 O O . PHE A 1 310 ? -4.515 -13.895 58.630 1.00 76.44 310 PHE A O 1
ATOM 2510 N N . ILE A 1 311 ? -6.549 -14.536 57.911 1.00 74.25 311 ILE A N 1
ATOM 2511 C CA . ILE A 1 311 ? -6.196 -15.928 57.640 1.00 74.25 311 ILE A CA 1
ATOM 2512 C C . ILE A 1 311 ? -6.210 -16.118 56.121 1.00 74.25 311 ILE A C 1
ATOM 2514 O O . ILE A 1 311 ? -7.278 -16.203 55.505 1.00 74.25 311 ILE A O 1
ATOM 2518 N N . GLU A 1 312 ? -5.021 -16.165 55.518 1.00 68.94 312 GLU A N 1
ATOM 2519 C CA . GLU A 1 312 ? -4.841 -16.541 54.112 1.00 68.94 312 GLU A CA 1
ATOM 2520 C C . GLU A 1 312 ? -5.098 -18.037 53.915 1.00 68.94 312 GLU A C 1
ATOM 2522 O O . GLU A 1 312 ? -4.693 -18.848 54.746 1.00 68.94 312 GLU A O 1
ATOM 2527 N N . ASN A 1 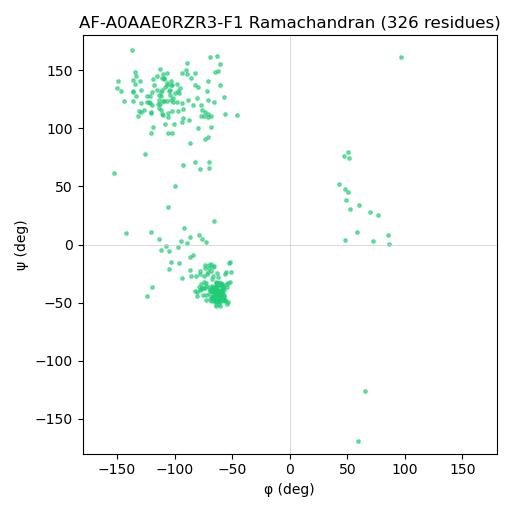313 ? -5.753 -18.408 52.806 1.00 69.81 313 ASN A N 1
ATOM 2528 C CA . ASN A 1 313 ? -6.086 -19.803 52.479 1.00 69.81 313 ASN A CA 1
ATOM 2529 C C . ASN A 1 313 ? -6.730 -20.553 53.656 1.00 69.81 313 ASN A C 1
ATOM 2531 O O . ASN A 1 313 ? -6.364 -21.678 53.990 1.00 69.81 313 ASN A O 1
ATOM 2535 N N . ALA A 1 314 ? -7.721 -19.910 54.269 1.00 67.19 314 ALA A N 1
ATOM 2536 C CA . ALA A 1 314 ? -8.419 -20.367 55.460 1.00 67.19 314 ALA A CA 1
ATOM 2537 C C . ALA A 1 314 ? -9.021 -21.779 55.315 1.00 67.19 314 ALA A C 1
ATOM 2539 O O . ALA A 1 314 ? -9.222 -22.467 56.312 1.00 67.19 314 ALA A O 1
ATOM 2540 N N . PHE A 1 315 ? -9.294 -22.227 54.086 1.00 69.25 315 PHE A N 1
ATOM 2541 C CA . PHE A 1 315 ? -9.623 -23.616 53.781 1.00 69.25 315 PHE A CA 1
ATOM 2542 C C . PHE A 1 315 ? -9.041 -24.034 52.421 1.00 69.25 315 PHE A C 1
ATOM 2544 O O . PHE A 1 315 ? -9.299 -23.405 51.391 1.00 69.25 315 PHE A O 1
ATOM 2551 N N . CYS A 1 316 ? -8.236 -25.102 52.425 1.00 58.25 316 CYS A N 1
ATOM 2552 C CA . CYS A 1 316 ? -7.571 -25.641 51.238 1.00 58.25 316 CYS A CA 1
ATOM 2553 C C . CYS A 1 316 ? -8.492 -26.549 50.413 1.00 58.25 316 CYS A C 1
ATOM 2555 O O . CYS A 1 316 ? -9.309 -27.303 50.943 1.00 58.25 316 CYS A O 1
ATOM 2557 N N . LEU A 1 317 ? -8.279 -26.540 49.095 1.00 53.62 317 LEU A N 1
ATOM 2558 C CA . LEU A 1 317 ? -8.719 -27.584 48.167 1.00 53.62 317 LEU A CA 1
ATOM 2559 C C . LEU A 1 317 ? -7.892 -28.862 48.405 1.00 53.62 317 LEU A C 1
ATOM 2561 O O . LEU A 1 317 ? -7.114 -29.251 47.542 1.00 53.62 317 LEU A O 1
ATOM 2565 N N . ASN A 1 318 ? -8.022 -29.517 49.559 1.00 40.09 318 ASN A N 1
ATOM 2566 C CA . ASN A 1 318 ? -7.514 -30.884 49.660 1.00 40.09 318 ASN A CA 1
ATOM 2567 C C . ASN A 1 318 ? -8.472 -31.789 48.886 1.00 40.09 318 ASN A C 1
ATOM 2569 O O . ASN A 1 318 ? -9.643 -31.941 49.236 1.00 40.09 318 ASN A O 1
ATOM 2573 N N . SER A 1 319 ? -7.954 -32.354 47.805 1.00 39.22 319 SER A N 1
ATOM 2574 C CA . SER A 1 319 ? -8.578 -33.293 46.874 1.00 39.22 319 SER A CA 1
ATOM 2575 C C . SER A 1 319 ? -8.934 -34.660 47.473 1.00 39.22 319 SER A C 1
ATOM 2577 O O . SER A 1 319 ? -9.150 -35.589 46.710 1.00 39.22 319 SER A O 1
ATOM 2579 N N . ASP A 1 320 ? -9.053 -34.787 48.798 1.00 34.09 320 ASP A N 1
ATOM 2580 C CA . ASP A 1 320 ? -9.191 -36.090 49.467 1.00 34.09 320 ASP A CA 1
ATOM 2581 C C . ASP A 1 320 ? -10.484 -36.247 50.288 1.00 34.09 320 ASP A C 1
ATOM 2583 O O . ASP A 1 320 ? -10.646 -37.222 51.017 1.00 34.09 320 ASP A O 1
ATOM 2587 N N . ILE A 1 321 ? -11.454 -35.334 50.159 1.00 41.03 321 ILE A N 1
ATOM 2588 C CA . ILE A 1 321 ? -12.794 -35.507 50.761 1.00 41.03 321 ILE A CA 1
ATOM 2589 C C . ILE A 1 321 ? -13.785 -36.004 49.700 1.00 41.03 321 ILE A C 1
ATOM 2591 O O . ILE A 1 321 ? -14.853 -35.429 49.502 1.00 41.03 321 ILE A O 1
ATOM 2595 N N . GLU A 1 322 ? -13.398 -37.059 48.982 1.00 34.91 322 GLU A N 1
ATOM 2596 C CA . GLU A 1 322 ? -14.303 -37.843 48.129 1.00 34.91 322 GLU A CA 1
ATOM 2597 C C . GLU A 1 322 ? -14.830 -39.108 48.823 1.00 34.91 322 GLU A C 1
ATOM 2599 O O . GLU A 1 322 ? -15.688 -39.790 48.276 1.00 34.91 322 GLU A O 1
ATOM 2604 N N . ASN A 1 323 ? -14.410 -39.391 50.059 1.00 31.27 323 ASN A N 1
ATOM 2605 C CA . ASN A 1 323 ? -14.969 -40.500 50.826 1.00 31.27 323 ASN A CA 1
ATOM 2606 C C . ASN A 1 323 ? -15.965 -39.999 51.871 1.00 31.27 323 ASN A C 1
ATOM 2608 O O . ASN A 1 323 ? -15.607 -39.623 52.989 1.00 31.27 323 ASN A O 1
ATOM 2612 N N . ASP A 1 324 ? -17.238 -40.043 51.478 1.00 37.47 324 ASP A N 1
ATOM 2613 C CA . ASP A 1 324 ? -18.361 -40.213 52.392 1.00 37.47 324 ASP A CA 1
ATOM 2614 C C . ASP A 1 324 ? -18.038 -41.339 53.387 1.00 37.47 324 ASP A C 1
ATOM 2616 O O . ASP A 1 324 ? -18.003 -42.520 53.043 1.00 37.47 324 ASP A O 1
ATOM 2620 N N . THR A 1 325 ? -17.844 -40.980 54.651 1.00 30.16 325 THR A N 1
ATOM 2621 C CA . THR A 1 325 ? -18.242 -41.845 55.761 1.00 30.16 325 THR A CA 1
ATOM 2622 C C . THR A 1 325 ? -19.074 -40.995 56.715 1.00 30.16 325 THR A C 1
ATOM 2624 O O . THR A 1 325 ? -18.605 -39.951 57.178 1.00 30.16 325 THR A O 1
ATOM 2627 N N . PRO A 1 326 ? -20.330 -41.380 56.997 1.00 36.91 326 PRO A N 1
ATOM 2628 C CA . PRO A 1 326 ? -21.090 -40.741 58.049 1.00 36.91 326 PRO A CA 1
ATOM 2629 C C . PRO A 1 326 ? -20.525 -41.261 59.372 1.00 36.91 326 PRO A C 1
ATOM 2631 O O . PRO A 1 326 ? -20.661 -42.441 59.688 1.00 36.91 326 PRO A O 1
ATOM 2634 N N . PHE A 1 327 ? -19.846 -40.402 60.127 1.00 29.47 327 PHE A N 1
ATOM 2635 C CA . PHE A 1 327 ? -19.539 -40.687 61.528 1.00 29.47 327 PHE A CA 1
ATOM 2636 C C . PHE A 1 327 ? -20.685 -40.180 62.427 1.00 29.47 327 PHE A C 1
ATOM 2638 O O . PHE A 1 327 ? -21.362 -39.223 62.040 1.00 29.47 327 PHE A O 1
ATOM 2645 N N . PRO A 1 328 ? -20.938 -40.892 63.543 1.00 37.53 328 PRO A N 1
ATOM 2646 C CA . PRO A 1 328 ? -22.260 -41.121 64.139 1.00 37.53 328 PRO A CA 1
ATOM 2647 C C . PRO A 1 328 ? -22.921 -39.915 64.806 1.00 37.53 328 PRO A C 1
ATOM 2649 O O . PRO A 1 328 ? -22.204 -38.970 65.209 1.00 37.53 328 PRO A O 1
#

Secondary structure (DSSP, 8-state):
-TTHHHHHHHHHHHHHHHHHHHTTHHHHHHHTT--HHHHHHHHHHHHHHHHHHHHHIIIIIHHHHHHHHHHHHHHHS-TTT--TTEEEEEEEEETTTEEEEEEEEETTTTEEE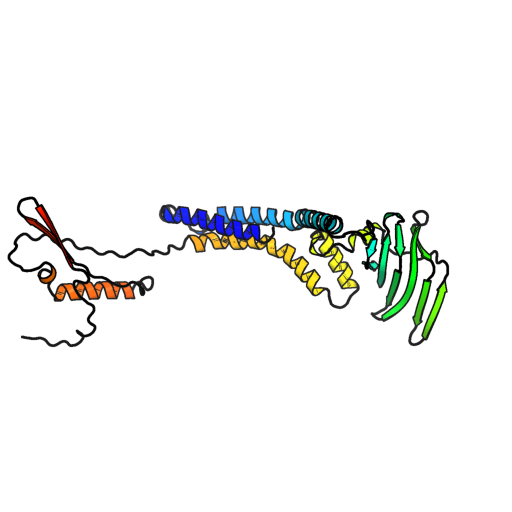EEEEEEEETTEEEEEEEEEEEEEETTTTEEEEEEEEEEEEETTEEEEEEEEEEEEE--S--HHHHHHTT--TTTS-HHHHHHHHHHHHTT-SS--HHHHHHHHHHHHHHHHHHHHHHHHHHHHH------------------TTS-STTTTS-HHHHHHHHHHHHHHHHH-GGGTT------EEEEEEETTEEEEEEETTSS---TTTT------

Nearest PDB structures (foldseek):
  6mit-assembly1_G  TM=7.508E-01  e=7.303E-11  Enterobacter cloacae subsp. cloacae ATCC 13047
  6mit-assembly1_F  TM=4.399E-01  e=3.391E-09  Enterobacter cloacae
  5x5y-assembly1_F  TM=4.391E-01  e=6.362E-08  Pseudomonas aeruginosa PAO1
  6ppv-assembly1_C  TM=7.871E-01  e=5.976E-02  Schizosaccharomyces pombe 972h-
  5iv9-assembly1_A  TM=6.554E-01  e=1.247E+00  Klebsiella pneumoniae

Foldseek 3Di:
DLVVLLVVLLVVLLVVLLVCVVVCVLVVCVVVVNDLVNVLVVLLVVLVVQLVVLLVCLQPVQLVVVVVVVVVCLVPVDPDPDDPQWDAWFWDFFPQLKIKTFGTADPVQRKTAFIKIFHDDPRDTQKIKTAGIWHQDPVVRAIKGAFIWIWGDDPPDTDIDTDGIDTHDPTPDDPVVRVVRPRDLSNHGLVRLVVVLVRCVVHDDDPSVVSVVSSVCSVVSSCSSSVSSNVSSVVSNDDLPPDDPDDDDDDDDDDPPQDDQLSVQDPVNVVVVVVVVVVVCVVPVSCVPDDDWDKTWDWDADPNDTDIDIGTSSDDPPVPPPDDDDDD

Sequence (328 aa):
MALLLPMGMLLGGLYSVGKLNKQNELIAIKASGISLYRFMFPFLLVGVISTMFNFYLTGWRVPQSKHQEKIFEEQFTGGAGYTPMSRSNFNLYDSTNRFLFVKLYSEETSTFSNVAIQEFETGQITRRIDAEVMKYDTLHSQWVLFNGIERTMKGDNITFNSFVKKDSVKLGFSVSDILSSKKTPEELSLIDHKNFLDLRKKIVFGGTEEIEVKWHEKISFPFACLIVSMLVVPIASQQRKAGLGLWSEVKLRTNDIMGTALESIPPKKQQRIIKTSKTFLIEHAQFEKMNMQYSVIAIQKKEFVYNYDFIENAFCLNSDIENDTPFP

Radius of gyration: 40.13 Å; Cα contacts (8 Å, |Δi|>4): 386; chains: 1; bounding box: 66×59×118 Å

pLDDT: mean 74.12, std 14.86, range [29.47, 95.19]